Protein AF-0000000071012745 (afdb_homodimer)

Radius of gyration: 21.29 Å; Cα contacts (8 Å, |Δi|>4): 609; chains: 2; bounding box: 47×64×49 Å

Structure (mmCIF, N/CA/C/O backbone):
data_AF-0000000071012745-model_v1
#
loop_
_entity.id
_entity.type
_entity.pdbx_description
1 polymer 'DUF2243 domain-containing protein'
#
loop_
_atom_site.group_PDB
_atom_site.id
_atom_site.type_symbol
_atom_site.label_atom_id
_atom_site.label_alt_id
_atom_site.label_comp_id
_atom_site.label_asym_id
_atom_site.label_entity_id
_atom_site.label_seq_id
_atom_site.pdbx_PDB_ins_code
_atom_site.Cartn_x
_atom_site.Cartn_y
_atom_site.Cartn_z
_atom_site.occupancy
_atom_site.B_iso_or_equiv
_atom_site.auth_seq_id
_atom_site.auth_comp_id
_atom_site.auth_asym_id
_atom_site.auth_atom_id
_atom_site.pdbx_PDB_model_num
ATOM 1 N N . MET A 1 1 ? 14.789 40.125 13.633 1 42.47 1 MET A N 1
ATOM 2 C CA . MET A 1 1 ? 15.383 38.812 13.609 1 42.47 1 MET A CA 1
ATOM 3 C C . MET A 1 1 ? 14.609 37.875 12.68 1 42.47 1 MET A C 1
ATOM 5 O O . MET A 1 1 ? 13.43 37.594 12.914 1 42.47 1 MET A O 1
ATOM 9 N N . THR A 1 2 ? 14.977 37.875 11.391 1 47.66 2 THR A N 1
ATOM 10 C CA . THR A 1 2 ? 14.289 37.125 10.352 1 47.66 2 THR A CA 1
ATOM 11 C C . THR A 1 2 ? 14.117 35.656 10.773 1 47.66 2 THR A C 1
ATOM 13 O O . THR A 1 2 ? 15.07 35.031 11.227 1 47.66 2 THR A O 1
ATOM 16 N N . ALA A 1 3 ? 13.047 35.25 11.25 1 55.75 3 ALA A N 1
ATOM 17 C CA . ALA A 1 3 ? 12.758 33.875 11.656 1 55.75 3 ALA A CA 1
ATOM 18 C C . ALA A 1 3 ? 13.453 32.875 10.742 1 55.75 3 ALA A C 1
ATOM 20 O O . ALA A 1 3 ? 13.445 33.031 9.516 1 55.75 3 ALA A O 1
ATOM 21 N N . PRO A 1 4 ? 14.461 32.125 11.273 1 56.88 4 PRO A N 1
ATOM 22 C CA . PRO A 1 4 ? 15.195 31.156 10.438 1 56.88 4 PRO A CA 1
ATOM 23 C C . PRO A 1 4 ? 14.281 30.375 9.5 1 56.88 4 PRO A C 1
ATOM 25 O O . PRO A 1 4 ? 13.125 30.109 9.836 1 56.88 4 PRO A O 1
ATOM 28 N N . ALA A 1 5 ? 14.523 30.562 8.156 1 69.88 5 ALA A N 1
ATOM 29 C CA . ALA A 1 5 ? 13.727 29.938 7.102 1 69.88 5 ALA A CA 1
ATOM 30 C C . ALA A 1 5 ? 13.445 28.469 7.422 1 69.88 5 ALA A C 1
ATOM 32 O O . ALA A 1 5 ? 14.297 27.781 7.977 1 69.88 5 ALA A O 1
ATOM 33 N N . GLY A 1 6 ? 12.297 28 7.617 1 85.75 6 GLY A N 1
ATOM 34 C CA . GLY A 1 6 ? 11.898 26.625 7.875 1 85.75 6 GLY A CA 1
ATOM 35 C C . GLY A 1 6 ? 12.602 25.625 6.984 1 85.75 6 GLY A C 1
ATOM 36 O O . GLY A 1 6 ? 13.281 26 6.027 1 85.75 6 GLY A O 1
ATOM 37 N N . THR A 1 7 ? 12.883 24.469 7.488 1 93.88 7 THR A N 1
ATOM 38 C CA . THR A 1 7 ? 13.539 23.406 6.734 1 93.88 7 THR A CA 1
ATOM 39 C C . THR A 1 7 ? 12.508 22.422 6.188 1 93.88 7 THR A C 1
ATOM 41 O O . THR A 1 7 ? 11.492 22.156 6.832 1 93.88 7 THR A O 1
ATOM 44 N N . THR A 1 8 ? 12.742 21.906 4.996 1 96.31 8 THR A N 1
ATOM 45 C CA . THR A 1 8 ? 11.859 20.906 4.41 1 96.31 8 THR A CA 1
ATOM 46 C C . THR A 1 8 ? 12.328 19.5 4.758 1 96.31 8 THR A C 1
ATOM 48 O O . THR A 1 8 ? 11.688 18.516 4.383 1 96.31 8 THR A O 1
ATOM 51 N N . ARG A 1 9 ? 13.312 19.344 5.469 1 97.06 9 ARG A N 1
ATOM 52 C CA . ARG A 1 9 ? 13.992 18.062 5.672 1 97.06 9 ARG A CA 1
ATOM 53 C C . ARG A 1 9 ? 13.055 17.031 6.277 1 97.06 9 ARG A C 1
ATOM 55 O O . ARG A 1 9 ? 12.977 15.891 5.801 1 97.06 9 ARG A O 1
ATOM 62 N N . PRO A 1 10 ? 12.312 17.359 7.359 1 98 10 PRO A N 1
ATOM 63 C CA . PRO A 1 10 ? 11.391 16.359 7.891 1 98 10 PRO A CA 1
ATOM 64 C C . PRO A 1 10 ? 10.344 15.914 6.871 1 98 10 PRO A C 1
ATOM 66 O O . PRO A 1 10 ? 10 14.734 6.797 1 98 10 PRO A O 1
ATOM 69 N N . LEU A 1 11 ? 9.945 16.859 6.129 1 98 11 LEU A N 1
ATOM 70 C CA . LEU A 1 11 ? 8.93 16.594 5.117 1 98 11 LEU A CA 1
ATOM 71 C C . LEU A 1 11 ? 9.5 15.75 3.986 1 98 11 LEU A C 1
ATOM 73 O O . LEU A 1 11 ? 8.844 14.82 3.512 1 98 11 LEU A O 1
ATOM 77 N N . THR A 1 12 ? 10.672 16.062 3.586 1 98.5 12 THR A N 1
ATOM 78 C CA . THR A 1 12 ? 11.281 15.336 2.482 1 98.5 12 THR A CA 1
ATOM 79 C C . THR A 1 12 ? 11.617 13.906 2.9 1 98.5 12 THR A C 1
ATOM 81 O O . THR A 1 12 ? 11.523 12.977 2.094 1 98.5 12 THR A O 1
ATOM 84 N N . THR A 1 13 ? 12.016 13.664 4.145 1 98.81 13 THR A N 1
ATOM 85 C CA . THR A 1 13 ? 12.242 12.312 4.652 1 98.81 13 THR A CA 1
ATOM 86 C C . THR A 1 13 ? 10.961 11.492 4.598 1 98.81 13 THR A C 1
ATOM 88 O O . THR A 1 13 ? 10.977 10.336 4.168 1 98.81 13 THR A O 1
ATOM 91 N N . ALA A 1 14 ? 9.844 12.102 4.984 1 98.88 14 ALA A N 1
ATOM 92 C CA . ALA A 1 14 ? 8.539 11.438 4.922 1 98.88 14 ALA A CA 1
ATOM 93 C C . ALA A 1 14 ? 8.172 11.086 3.482 1 98.88 14 ALA A C 1
ATOM 95 O O . ALA A 1 14 ? 7.754 9.961 3.201 1 98.88 14 ALA A O 1
ATOM 96 N N . GLY A 1 15 ? 8.344 12.016 2.602 1 98.94 15 GLY A N 1
ATOM 97 C CA . GLY A 1 15 ? 8.023 11.805 1.199 1 98.94 15 GLY A CA 1
ATOM 98 C C . GLY A 1 15 ? 8.844 10.695 0.564 1 98.94 15 GLY A C 1
ATOM 99 O O . GLY A 1 15 ? 8.32 9.906 -0.23 1 98.94 15 GLY A O 1
ATOM 100 N N . ILE A 1 16 ? 10.109 10.664 0.914 1 98.94 16 ILE A N 1
ATOM 101 C CA . ILE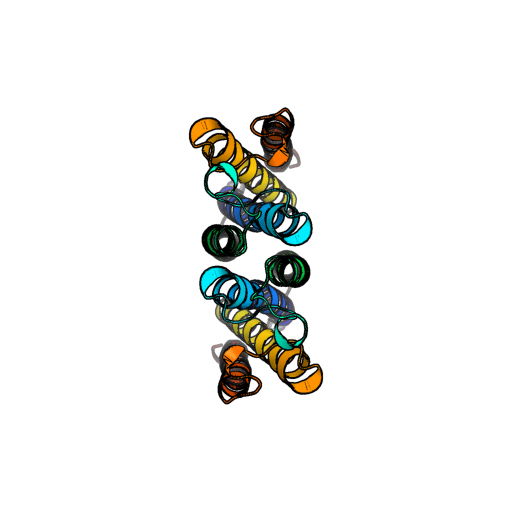 A 1 16 ? 10.977 9.625 0.37 1 98.94 16 ILE A CA 1
ATOM 102 C C . ILE A 1 16 ? 10.477 8.25 0.817 1 98.94 16 ILE A C 1
ATOM 104 O O . ILE A 1 16 ? 10.359 7.332 0.004 1 98.94 16 ILE A O 1
ATOM 108 N N . ALA A 1 17 ? 10.18 8.109 2.072 1 98.94 17 ALA A N 1
ATOM 109 C CA . ALA A 1 17 ? 9.68 6.832 2.578 1 98.94 17 ALA A CA 1
ATOM 110 C C . ALA A 1 17 ? 8.367 6.453 1.901 1 98.94 17 ALA A C 1
ATOM 112 O O . ALA A 1 17 ? 8.172 5.301 1.507 1 98.94 17 ALA A O 1
ATOM 113 N N . ILE A 1 18 ? 7.457 7.398 1.721 1 98.94 18 ILE A N 1
ATOM 114 C CA . ILE A 1 18 ? 6.188 7.16 1.044 1 98.94 18 ILE A CA 1
ATOM 115 C C . ILE A 1 18 ? 6.441 6.727 -0.398 1 98.94 18 ILE A C 1
ATOM 117 O O . ILE A 1 18 ? 5.824 5.781 -0.887 1 98.94 18 ILE A O 1
ATOM 121 N N . GLY A 1 19 ? 7.344 7.391 -1.074 1 98.94 19 GLY A N 1
ATOM 122 C CA . GLY A 1 19 ? 7.676 7.074 -2.455 1 98.94 19 GLY A CA 1
ATOM 123 C C . GLY A 1 19 ? 8.258 5.684 -2.623 1 98.94 19 GLY A C 1
ATOM 124 O O . GLY A 1 19 ? 7.949 4.988 -3.596 1 98.94 19 GLY A O 1
ATOM 125 N N . ILE A 1 20 ? 9.117 5.289 -1.648 1 98.94 20 ILE A N 1
ATOM 126 C CA . ILE A 1 20 ? 9.672 3.941 -1.67 1 98.94 20 ILE A CA 1
ATOM 127 C C . ILE A 1 20 ? 8.547 2.918 -1.566 1 98.94 20 ILE A C 1
ATOM 129 O O . ILE A 1 20 ? 8.484 1.971 -2.354 1 98.94 20 ILE A O 1
ATOM 133 N N . GLY A 1 21 ? 7.668 3.131 -0.577 1 98.94 21 GLY A N 1
ATOM 134 C CA . GLY A 1 21 ? 6.574 2.193 -0.363 1 98.94 21 GLY A CA 1
ATOM 135 C C . GLY A 1 21 ? 5.574 2.174 -1.503 1 98.94 21 GLY A C 1
ATOM 136 O O . GLY A 1 21 ? 5.359 1.133 -2.127 1 98.94 21 GLY A O 1
ATOM 137 N N . MET A 1 22 ? 5.016 3.318 -1.858 1 98.94 22 MET A N 1
ATOM 138 C CA . MET A 1 22 ? 3.973 3.424 -2.875 1 98.94 22 MET A CA 1
ATOM 139 C C . MET A 1 22 ? 4.516 3.062 -4.254 1 98.94 22 MET A C 1
ATOM 141 O O . MET A 1 22 ? 3.818 2.447 -5.059 1 98.94 22 MET A O 1
ATOM 145 N N . GLY A 1 23 ? 5.734 3.492 -4.559 1 98.94 23 GLY A N 1
ATOM 146 C CA . GLY A 1 23 ? 6.371 3.094 -5.801 1 98.94 23 GLY A CA 1
ATOM 147 C C . GLY A 1 23 ? 6.648 1.604 -5.883 1 98.94 23 GLY A C 1
ATOM 148 O O . GLY A 1 23 ? 6.457 0.987 -6.934 1 98.94 23 GLY A O 1
ATOM 149 N N . GLY A 1 24 ? 7.168 1.062 -4.785 1 98.88 24 GLY A N 1
ATOM 150 C CA . GLY A 1 24 ? 7.363 -0.379 -4.734 1 98.88 24 GLY A CA 1
ATOM 151 C C . GLY A 1 24 ? 6.086 -1.164 -4.969 1 98.88 24 GLY A C 1
ATOM 152 O O . GLY A 1 24 ? 6.102 -2.201 -5.633 1 98.88 24 GLY A O 1
ATOM 153 N N . PHE A 1 25 ? 4.984 -0.682 -4.41 1 98.94 25 PHE A N 1
ATOM 154 C CA . PHE A 1 25 ? 3.701 -1.34 -4.633 1 98.94 25 PHE A CA 1
ATOM 155 C C . PHE A 1 25 ? 3.34 -1.335 -6.113 1 98.94 25 PHE A C 1
ATOM 157 O O . PHE A 1 25 ? 2.74 -2.289 -6.613 1 98.94 25 PHE A O 1
ATOM 164 N N . ILE A 1 26 ? 3.65 -0.292 -6.824 1 98.94 26 ILE A N 1
ATOM 165 C CA . ILE A 1 26 ? 3.354 -0.247 -8.25 1 98.94 26 ILE A CA 1
ATOM 166 C C . ILE A 1 26 ? 4.086 -1.379 -8.969 1 98.94 26 ILE A C 1
ATOM 168 O O . ILE A 1 26 ? 3.502 -2.076 -9.805 1 98.94 26 ILE A O 1
ATOM 172 N N . ASP A 1 27 ? 5.336 -1.542 -8.625 1 98.81 27 ASP A N 1
ATOM 173 C CA . ASP A 1 27 ? 6.125 -2.629 -9.195 1 98.81 27 ASP A CA 1
ATOM 174 C C . ASP A 1 27 ? 5.461 -3.98 -8.945 1 98.81 27 ASP A C 1
ATOM 176 O O . ASP A 1 27 ? 5.211 -4.738 -9.883 1 98.81 27 ASP A O 1
ATOM 180 N N . GLY A 1 28 ? 5.156 -4.254 -7.668 1 98.81 28 GLY A N 1
ATOM 181 C CA . GLY A 1 28 ? 4.559 -5.523 -7.285 1 98.81 28 GLY A CA 1
ATOM 182 C C . GLY A 1 28 ? 3.191 -5.75 -7.898 1 98.81 28 GLY A C 1
ATOM 183 O O . GLY A 1 28 ? 2.869 -6.867 -8.32 1 98.81 28 GLY A O 1
ATOM 184 N N . ILE A 1 29 ? 2.373 -4.727 -7.973 1 98.94 29 ILE A N 1
ATOM 185 C CA . ILE A 1 29 ? 0.999 -4.848 -8.438 1 98.94 29 ILE A CA 1
ATOM 186 C C . ILE A 1 29 ? 0.984 -4.992 -9.961 1 98.94 29 ILE A C 1
ATOM 188 O O . ILE A 1 29 ? 0.387 -5.93 -10.5 1 98.94 29 ILE A O 1
ATOM 192 N N . VAL A 1 30 ? 1.682 -4.156 -10.641 1 98.88 30 VAL A N 1
ATOM 193 C CA . VAL A 1 30 ? 1.606 -4.117 -12.094 1 98.88 30 VAL A CA 1
ATOM 194 C C . VAL A 1 30 ? 2.426 -5.262 -12.688 1 98.88 30 VAL A C 1
ATOM 196 O O . VAL A 1 30 ? 1.907 -6.07 -13.461 1 98.88 30 VAL A O 1
ATOM 199 N N . PHE A 1 31 ? 3.678 -5.449 -12.273 1 98.88 31 PHE A N 1
ATOM 200 C CA . PHE A 1 31 ? 4.582 -6.352 -12.984 1 98.88 31 PHE A CA 1
ATOM 201 C C . PHE A 1 31 ? 4.477 -7.766 -12.43 1 98.88 31 PHE A C 1
ATOM 203 O O . PHE A 1 31 ? 4.621 -8.742 -13.164 1 98.88 31 PHE A O 1
ATOM 210 N N . HIS A 1 32 ? 4.293 -7.914 -11.117 1 98.94 32 HIS A N 1
ATOM 211 C CA . HIS A 1 32 ? 4.27 -9.234 -10.5 1 98.94 32 HIS A CA 1
ATOM 212 C C . HIS A 1 32 ? 2.879 -9.859 -10.586 1 98.94 32 HIS A C 1
ATOM 214 O O . HIS A 1 32 ? 2.746 -11.055 -10.875 1 98.94 32 HIS A O 1
ATOM 220 N N . GLN A 1 33 ? 1.842 -8.984 -10.391 1 98.94 33 GLN A N 1
ATOM 221 C CA . GLN A 1 33 ? 0.516 -9.57 -10.227 1 98.94 33 GLN A CA 1
ATOM 222 C C . GLN A 1 33 ? -0.295 -9.477 -11.516 1 98.94 33 GLN A C 1
ATOM 224 O O . GLN A 1 33 ? -0.802 -10.477 -12.016 1 98.94 33 GLN A O 1
ATOM 229 N N . ILE A 1 34 ? -0.408 -8.336 -12.078 1 98.94 34 ILE A N 1
ATOM 230 C CA . ILE A 1 34 ? -1.32 -8.133 -13.195 1 98.94 34 ILE A CA 1
ATOM 231 C C . ILE A 1 34 ? -0.678 -8.641 -14.484 1 98.94 34 ILE A C 1
ATOM 233 O O . ILE A 1 34 ? -1.251 -9.477 -15.188 1 98.94 34 ILE A O 1
ATOM 237 N N . LEU A 1 35 ? 0.536 -8.148 -14.828 1 98.81 35 LEU A N 1
ATOM 238 C CA . LEU A 1 35 ? 1.2 -8.547 -16.062 1 98.81 35 LEU A CA 1
ATOM 239 C C . LEU A 1 35 ? 1.901 -9.891 -15.891 1 98.81 35 LEU A C 1
ATOM 241 O O . LEU A 1 35 ? 2.088 -10.633 -16.859 1 98.81 35 LEU A O 1
ATOM 245 N N . GLN A 1 36 ? 2.299 -10.188 -14.695 1 98.69 36 GLN A N 1
ATOM 246 C CA . GLN A 1 36 ? 2.986 -11.43 -14.336 1 98.69 36 GLN A CA 1
ATOM 247 C C . GLN A 1 36 ? 4.199 -11.664 -15.227 1 98.69 36 GLN A C 1
ATOM 249 O O . GLN A 1 36 ? 4.453 -12.789 -15.656 1 98.69 36 GLN A O 1
ATOM 254 N N . ILE A 1 37 ? 4.965 -10.633 -15.477 1 98.5 37 ILE A N 1
ATOM 255 C CA . ILE A 1 37 ? 6.113 -10.773 -16.359 1 98.5 37 ILE A CA 1
ATOM 256 C C . ILE A 1 37 ? 7.348 -11.156 -15.555 1 98.5 37 ILE A C 1
ATOM 258 O O . ILE A 1 37 ? 8.367 -11.562 -16.125 1 98.5 37 ILE A O 1
ATOM 262 N N . HIS A 1 38 ? 7.328 -10.961 -14.305 1 98.62 38 HIS A N 1
ATOM 263 C CA . HIS A 1 38 ? 8.305 -11.547 -13.398 1 98.62 38 HIS A CA 1
ATOM 264 C C . HIS A 1 38 ? 7.773 -11.578 -11.969 1 98.62 38 HIS A C 1
ATOM 266 O O . HIS A 1 38 ? 6.734 -10.984 -11.672 1 98.62 38 HIS A O 1
ATOM 272 N N . ASN A 1 39 ? 8.398 -12.273 -11.109 1 98.88 39 ASN A N 1
ATOM 273 C CA . ASN A 1 39 ? 8.18 -12.359 -9.664 1 98.88 39 ASN A CA 1
ATOM 274 C C . ASN A 1 39 ? 9.5 -12.352 -8.898 1 98.88 39 ASN A C 1
ATOM 276 O O . ASN A 1 39 ? 10.57 -12.352 -9.5 1 98.88 39 ASN A O 1
ATOM 280 N N . MET A 1 40 ? 9.43 -12.352 -7.676 1 98.81 40 MET A N 1
ATOM 281 C CA . MET A 1 40 ? 10.594 -12.039 -6.852 1 98.81 40 MET A CA 1
ATOM 282 C C . MET A 1 40 ? 11.727 -13.031 -7.105 1 98.81 40 MET A C 1
ATOM 284 O O . MET A 1 40 ? 12.898 -12.664 -7.098 1 98.81 40 MET A O 1
ATOM 288 N N . LEU A 1 41 ? 11.406 -14.289 -7.316 1 98.75 41 LEU A N 1
ATOM 289 C CA . LEU A 1 41 ? 12.445 -15.297 -7.473 1 98.75 41 LEU A CA 1
ATOM 290 C C . LEU A 1 41 ? 12.359 -15.961 -8.844 1 98.75 41 LEU A C 1
ATOM 292 O O . LEU A 1 41 ? 12.852 -17.078 -9.031 1 98.75 41 LEU A O 1
ATOM 296 N N . SER A 1 42 ? 11.766 -15.367 -9.742 1 98.62 42 SER A N 1
ATOM 297 C CA . SER A 1 42 ? 11.367 -16.031 -10.977 1 98.62 42 SER A CA 1
ATOM 298 C C . SER A 1 42 ? 12.586 -16.469 -11.781 1 98.62 42 SER A C 1
ATOM 300 O O . SER A 1 42 ? 12.5 -17.406 -12.578 1 98.62 42 SER A O 1
ATOM 302 N N . ALA A 1 43 ? 13.734 -15.844 -11.664 1 98.5 43 ALA A N 1
ATOM 303 C CA . ALA A 1 43 ? 14.93 -16.281 -12.375 1 98.5 43 ALA A CA 1
ATOM 304 C C . ALA A 1 43 ? 15.531 -17.531 -11.727 1 98.5 43 ALA A C 1
ATOM 306 O O . ALA A 1 43 ? 16.297 -18.266 -12.367 1 98.5 43 ALA A O 1
ATOM 307 N N . ARG A 1 44 ? 15.219 -17.828 -10.523 1 98.19 44 ARG A N 1
ATOM 308 C CA . ARG A 1 44 ? 15.75 -18.953 -9.758 1 98.19 44 ARG A CA 1
ATOM 309 C C . ARG A 1 44 ? 14.727 -20.078 -9.641 1 98.19 44 ARG A C 1
ATOM 311 O O . ARG A 1 44 ? 15.086 -21.25 -9.641 1 98.19 44 ARG A O 1
ATOM 318 N N . ILE A 1 45 ? 13.469 -19.688 -9.484 1 98.5 45 ILE A N 1
ATOM 319 C CA . ILE A 1 45 ? 12.336 -20.609 -9.375 1 98.5 45 ILE A CA 1
ATOM 320 C C . ILE A 1 45 ? 11.281 -20.25 -10.422 1 98.5 45 ILE A C 1
ATOM 322 O O . ILE A 1 45 ? 10.461 -19.359 -10.211 1 98.5 45 ILE A O 1
ATOM 326 N N . PRO A 1 46 ? 11.289 -20.953 -11.469 1 97.31 46 PRO A N 1
ATOM 327 C CA . PRO A 1 46 ? 10.383 -20.625 -12.57 1 97.31 46 PRO A CA 1
ATOM 328 C C . PRO A 1 46 ? 8.914 -20.656 -12.156 1 97.31 46 PRO A C 1
ATOM 330 O O . PRO A 1 46 ? 8.523 -21.5 -11.328 1 97.31 46 PRO A O 1
ATOM 333 N N . THR A 1 47 ? 8.094 -19.828 -12.773 1 97.94 47 THR A N 1
ATOM 334 C CA . THR A 1 47 ? 6.695 -19.703 -12.383 1 97.94 47 THR A CA 1
ATOM 335 C C . THR A 1 47 ? 5.793 -20.438 -13.375 1 97.94 47 THR A C 1
ATOM 337 O O . THR A 1 47 ? 4.594 -20.156 -13.445 1 97.94 47 THR A O 1
ATOM 340 N N . ASP A 1 48 ? 6.328 -21.328 -14.117 1 97.44 48 ASP A N 1
ATOM 341 C CA . ASP A 1 48 ? 5.531 -22.094 -15.078 1 97.44 48 ASP A CA 1
ATOM 342 C C . ASP A 1 48 ? 5.012 -23.391 -14.453 1 97.44 48 ASP A C 1
ATOM 344 O O . ASP A 1 48 ? 4.422 -24.219 -15.141 1 97.44 48 ASP A O 1
ATOM 348 N N . THR A 1 49 ? 5.23 -23.609 -13.234 1 98.25 49 THR A N 1
ATOM 349 C CA . THR A 1 49 ? 4.609 -24.672 -12.438 1 98.25 49 THR A CA 1
ATOM 350 C C . THR A 1 49 ? 3.807 -24.062 -11.289 1 98.25 49 THR A C 1
ATOM 352 O O . THR A 1 49 ? 4.062 -22.938 -10.867 1 98.25 49 THR A O 1
ATOM 355 N N . LEU A 1 50 ? 2.844 -24.844 -10.82 1 98.56 50 LEU A N 1
ATOM 356 C CA . LEU A 1 50 ? 2.025 -24.391 -9.711 1 98.56 50 LEU A CA 1
ATOM 357 C C . LEU A 1 50 ? 2.887 -24.125 -8.477 1 98.56 50 LEU A C 1
ATOM 359 O O . LEU A 1 50 ? 2.758 -23.078 -7.84 1 98.56 50 LEU A O 1
ATOM 363 N N . VAL A 1 51 ? 3.756 -25.078 -8.172 1 98.56 51 VAL A N 1
ATOM 364 C CA . VAL A 1 51 ? 4.605 -24.953 -6.992 1 98.56 51 VAL A CA 1
ATOM 365 C C . VAL A 1 51 ? 5.496 -23.719 -7.121 1 98.56 51 VAL A C 1
ATOM 367 O O . VAL A 1 51 ? 5.625 -22.938 -6.172 1 98.56 51 VAL A O 1
ATOM 370 N N . GLY A 1 52 ? 6.137 -23.531 -8.273 1 98.75 52 GLY A N 1
ATOM 371 C CA . GLY A 1 52 ? 6.969 -22.359 -8.508 1 98.75 52 GLY A CA 1
ATOM 372 C C . GLY A 1 52 ? 6.207 -21.062 -8.391 1 98.75 52 GLY A C 1
ATOM 373 O O . GLY A 1 52 ? 6.707 -20.094 -7.812 1 98.75 52 GLY A O 1
ATOM 374 N N . ALA A 1 53 ? 5.02 -21.016 -8.969 1 98.75 53 ALA A N 1
ATOM 375 C CA . ALA A 1 53 ? 4.168 -19.844 -8.883 1 98.75 53 ALA A CA 1
ATOM 376 C C . ALA A 1 53 ? 3.812 -19.516 -7.43 1 98.75 53 ALA A C 1
ATOM 378 O O . ALA A 1 53 ? 3.822 -18.359 -7.02 1 98.75 53 ALA A O 1
ATOM 379 N N . LYS A 1 54 ? 3.543 -20.547 -6.641 1 98.75 54 LYS A N 1
ATOM 380 C CA . LYS A 1 54 ? 3.127 -20.344 -5.258 1 98.75 54 LYS A CA 1
ATOM 381 C C . LYS A 1 54 ? 4.297 -19.906 -4.387 1 98.75 54 LYS A C 1
ATOM 383 O O . LYS A 1 54 ? 4.129 -19.078 -3.488 1 98.75 54 LYS A O 1
ATOM 388 N N . ILE A 1 55 ? 5.441 -20.438 -4.645 1 98.88 55 ILE A N 1
ATOM 389 C CA . ILE A 1 55 ? 6.633 -20 -3.926 1 98.88 55 ILE A CA 1
ATOM 390 C C . ILE A 1 55 ? 6.906 -18.516 -4.227 1 98.88 55 ILE A C 1
ATOM 392 O O . ILE A 1 55 ? 7.168 -17.734 -3.314 1 98.88 55 ILE A O 1
ATOM 396 N N . ASN A 1 56 ? 6.875 -18.156 -5.457 1 98.94 56 ASN A N 1
ATOM 397 C CA . ASN A 1 56 ? 7.098 -16.766 -5.84 1 98.94 56 ASN A CA 1
ATOM 398 C C . ASN A 1 56 ? 6.043 -15.852 -5.238 1 98.94 56 ASN A C 1
ATOM 400 O O . ASN A 1 56 ? 6.332 -14.695 -4.91 1 98.94 56 ASN A O 1
ATOM 404 N N . MET A 1 57 ? 4.809 -16.344 -5.078 1 98.88 57 MET A N 1
ATOM 405 C CA . MET A 1 57 ? 3.756 -15.547 -4.461 1 98.88 57 MET A CA 1
ATOM 406 C C . MET A 1 57 ? 4.09 -15.234 -3.008 1 98.88 57 MET A C 1
ATOM 408 O O . MET A 1 57 ? 3.857 -14.117 -2.535 1 98.88 57 MET A O 1
ATOM 412 N N . VAL A 1 58 ? 4.645 -16.188 -2.301 1 98.94 58 VAL A N 1
ATOM 413 C CA . VAL A 1 58 ? 5.07 -15.938 -0.925 1 98.94 58 VAL A CA 1
ATOM 414 C C . VAL A 1 58 ? 6.133 -14.844 -0.9 1 98.94 58 VAL A C 1
ATOM 416 O O . VAL A 1 58 ? 6.055 -13.914 -0.1 1 98.94 58 VAL A O 1
ATOM 419 N N . TRP A 1 59 ? 7.102 -14.914 -1.761 1 98.88 59 TRP A N 1
ATOM 420 C CA . TRP A 1 59 ? 8.203 -13.953 -1.776 1 98.88 59 TRP A CA 1
ATOM 421 C C . TRP A 1 59 ? 7.727 -12.586 -2.258 1 98.88 59 TRP A C 1
ATOM 423 O O . TRP A 1 59 ? 8.227 -11.555 -1.802 1 98.88 59 TRP A O 1
ATOM 433 N N . ASP A 1 60 ? 6.777 -12.562 -3.215 1 98.94 60 ASP A N 1
ATOM 434 C CA . ASP A 1 60 ? 6.121 -11.305 -3.562 1 98.94 60 ASP A CA 1
ATOM 435 C C . ASP A 1 60 ? 5.422 -10.695 -2.35 1 98.94 60 ASP A C 1
ATOM 437 O O . ASP A 1 60 ? 5.445 -9.477 -2.16 1 98.94 60 ASP A O 1
ATOM 441 N N . GLY A 1 61 ? 4.762 -11.539 -1.554 1 98.94 61 GLY A N 1
ATOM 442 C CA . GLY A 1 61 ? 4.141 -11.07 -0.324 1 98.94 61 GLY A CA 1
ATOM 443 C C . GLY A 1 61 ? 5.137 -10.477 0.655 1 98.94 61 GLY A C 1
ATOM 444 O O . GLY A 1 61 ? 4.867 -9.438 1.267 1 98.94 61 GLY A O 1
ATOM 445 N N . LEU A 1 62 ? 6.246 -11.094 0.833 1 98.94 62 LEU A N 1
ATOM 446 C CA . LEU A 1 62 ? 7.293 -10.578 1.708 1 98.94 62 LEU A CA 1
ATOM 447 C C . LEU A 1 62 ? 7.816 -9.242 1.194 1 98.94 62 LEU A C 1
ATOM 449 O O . LEU A 1 62 ? 8.078 -8.328 1.98 1 98.94 62 LEU A O 1
ATOM 453 N N . PHE A 1 63 ? 8.023 -9.195 -0.147 1 98.94 63 PHE A N 1
ATOM 454 C CA . PHE A 1 63 ? 8.352 -7.93 -0.785 1 98.94 63 PHE A CA 1
ATOM 455 C C . PHE A 1 63 ? 7.301 -6.875 -0.462 1 98.94 63 PHE A C 1
ATOM 457 O O . PHE A 1 63 ? 7.637 -5.742 -0.108 1 98.94 63 PHE A O 1
ATOM 464 N N . HIS A 1 64 ? 5.992 -7.203 -0.524 1 98.94 64 HIS A N 1
ATOM 465 C CA . HIS A 1 64 ? 4.906 -6.27 -0.245 1 98.94 64 HIS A CA 1
ATOM 466 C C . HIS A 1 64 ? 4.875 -5.887 1.231 1 98.94 64 HIS A C 1
ATOM 468 O O . HIS A 1 64 ? 4.48 -4.77 1.579 1 98.94 64 HIS A O 1
ATOM 474 N N . VAL A 1 65 ? 5.344 -6.746 2.17 1 98.94 65 VAL A N 1
ATOM 475 C CA . VAL A 1 65 ? 5.469 -6.383 3.576 1 98.94 65 VAL A CA 1
ATOM 476 C C . VAL A 1 65 ? 6.457 -5.227 3.727 1 98.94 65 VAL A C 1
ATOM 478 O O . VAL A 1 65 ? 6.211 -4.285 4.48 1 98.94 65 VAL A O 1
ATOM 481 N N . VAL A 1 66 ? 7.574 -5.309 3.004 1 98.88 66 VAL A N 1
ATOM 482 C CA . VAL A 1 66 ? 8.617 -4.297 3.109 1 98.88 66 VAL A CA 1
ATOM 483 C C . VAL A 1 66 ? 8.094 -2.955 2.604 1 98.88 66 VAL A C 1
ATOM 485 O O . VAL A 1 66 ? 8.234 -1.933 3.277 1 98.88 66 VAL A O 1
ATOM 488 N N . VAL A 1 67 ? 7.43 -2.967 1.464 1 98.94 67 VAL A N 1
ATOM 489 C CA . VAL A 1 67 ? 7 -1.693 0.896 1 98.94 67 VAL A CA 1
ATOM 490 C C . VAL A 1 67 ? 5.773 -1.179 1.65 1 98.94 67 VAL A C 1
ATOM 492 O O . VAL A 1 67 ? 5.578 0.033 1.773 1 98.94 67 VAL A O 1
ATOM 495 N N . TRP A 1 68 ? 4.918 -2.055 2.221 1 98.94 68 TRP A N 1
ATOM 496 C CA . TRP A 1 68 ? 3.846 -1.659 3.127 1 98.94 68 TRP A CA 1
ATOM 497 C C . TRP A 1 68 ? 4.402 -0.94 4.348 1 98.94 68 TRP A C 1
ATOM 499 O O . TRP A 1 68 ? 3.893 0.11 4.746 1 98.94 68 TRP A O 1
ATOM 509 N N . SER A 1 69 ? 5.461 -1.526 4.918 1 98.94 69 SER A N 1
ATOM 510 C CA . SER A 1 69 ? 6.098 -0.939 6.094 1 98.94 69 SER A CA 1
ATOM 511 C C . SER A 1 69 ? 6.691 0.428 5.773 1 98.94 69 SER A C 1
ATOM 513 O O . SER A 1 69 ? 6.582 1.361 6.57 1 98.94 69 SER A O 1
ATOM 515 N N . ALA A 1 70 ? 7.312 0.544 4.641 1 98.94 70 ALA A N 1
ATOM 516 C CA . ALA A 1 70 ? 7.859 1.832 4.219 1 98.94 70 ALA A CA 1
ATOM 517 C C . ALA A 1 70 ? 6.758 2.881 4.094 1 98.94 70 ALA A C 1
ATOM 519 O O . ALA A 1 70 ? 6.938 4.031 4.504 1 98.94 70 ALA A O 1
ATOM 520 N N . THR A 1 71 ? 5.633 2.52 3.521 1 98.94 71 THR A N 1
ATOM 521 C CA . THR A 1 71 ? 4.496 3.422 3.391 1 98.94 71 THR A CA 1
ATOM 522 C C . THR A 1 71 ? 3.98 3.848 4.762 1 98.94 71 THR A C 1
ATOM 524 O O . THR A 1 71 ? 3.762 5.035 5.008 1 98.94 71 THR A O 1
ATOM 527 N N . ALA A 1 72 ? 3.844 2.867 5.68 1 98.94 72 ALA A N 1
ATOM 528 C CA . ALA A 1 72 ? 3.369 3.152 7.031 1 98.94 72 ALA A CA 1
ATOM 529 C C . ALA A 1 72 ? 4.316 4.105 7.758 1 98.94 72 ALA A C 1
ATOM 531 O O . ALA A 1 72 ? 3.879 5.086 8.359 1 98.94 72 ALA A O 1
ATOM 532 N N . VAL A 1 73 ? 5.574 3.799 7.684 1 98.94 73 VAL A N 1
ATOM 533 C CA . VAL A 1 73 ? 6.586 4.648 8.305 1 98.94 73 VAL A CA 1
ATOM 534 C C . VAL A 1 73 ? 6.539 6.043 7.68 1 98.94 73 VAL A C 1
ATOM 536 O O . VAL A 1 73 ? 6.625 7.047 8.391 1 98.94 73 VAL A O 1
ATOM 539 N N . GLY A 1 74 ? 6.387 6.09 6.359 1 98.94 74 GLY A N 1
ATOM 540 C CA . GLY A 1 74 ? 6.293 7.371 5.676 1 98.94 74 GLY A CA 1
ATOM 541 C C . GLY A 1 74 ? 5.121 8.211 6.141 1 98.94 74 GLY A C 1
ATOM 542 O O . GLY A 1 74 ? 5.258 9.422 6.328 1 98.94 74 GLY A O 1
ATOM 543 N N . ILE A 1 75 ? 4.008 7.629 6.324 1 98.88 75 ILE A N 1
ATOM 544 C CA . ILE A 1 75 ? 2.812 8.336 6.777 1 98.88 75 ILE A CA 1
ATOM 545 C C . ILE A 1 75 ? 3.029 8.852 8.195 1 98.88 75 ILE A C 1
ATOM 547 O O . ILE A 1 75 ? 2.68 10 8.508 1 98.88 75 ILE A O 1
ATOM 551 N N . VAL A 1 76 ? 3.637 8.031 9.078 1 98.81 76 VAL A N 1
ATOM 552 C CA . VAL A 1 76 ? 3.939 8.453 10.438 1 98.81 76 VAL A CA 1
ATOM 553 C C . VAL A 1 76 ? 4.93 9.617 10.422 1 98.81 76 VAL A C 1
ATOM 555 O O . VAL A 1 76 ? 4.754 10.602 11.141 1 98.81 76 VAL A O 1
ATOM 558 N N . LEU A 1 77 ? 5.93 9.516 9.586 1 98.88 77 LEU A N 1
ATOM 559 C CA . LEU A 1 77 ? 6.918 10.586 9.477 1 98.88 77 LEU A CA 1
ATOM 560 C C . LEU A 1 77 ? 6.281 11.859 8.945 1 98.88 77 LEU A C 1
ATOM 562 O O . LEU A 1 77 ? 6.672 12.961 9.336 1 98.88 77 LEU A O 1
ATOM 566 N N . LEU A 1 78 ? 5.348 11.727 8.023 1 98.69 78 LEU A N 1
ATOM 567 C CA . LEU A 1 78 ? 4.637 12.898 7.523 1 98.69 78 LEU A CA 1
ATOM 568 C C . LEU A 1 78 ? 3.883 13.602 8.648 1 98.69 78 LEU A C 1
ATOM 570 O O . LEU A 1 78 ? 3.963 14.82 8.781 1 98.69 78 LEU A O 1
ATOM 574 N N . TRP A 1 79 ? 3.246 12.82 9.469 1 98.38 79 TRP A N 1
ATOM 575 C CA . TRP A 1 79 ? 2.516 13.375 10.602 1 98.38 79 TRP A CA 1
ATOM 576 C C . TRP A 1 79 ? 3.463 14.094 11.562 1 98.38 79 TRP A C 1
ATOM 578 O O . TRP A 1 79 ? 3.172 15.203 12.023 1 98.38 79 TRP A O 1
ATOM 588 N N . ARG A 1 80 ? 4.562 13.461 11.805 1 98.12 80 ARG A N 1
ATOM 589 C CA . ARG A 1 80 ? 5.543 14.062 12.703 1 98.12 80 ARG A CA 1
ATOM 590 C C . ARG A 1 80 ? 6.117 15.344 12.102 1 98.12 80 ARG A C 1
ATOM 592 O O . ARG A 1 80 ? 6.375 16.312 12.828 1 98.12 80 ARG A O 1
ATOM 599 N N . ALA A 1 81 ? 6.324 15.312 10.828 1 97.69 81 ALA A N 1
ATOM 600 C CA . ALA A 1 81 ? 6.859 16.484 10.148 1 97.69 81 ALA A CA 1
ATOM 601 C C . ALA A 1 81 ? 5.906 17.672 10.266 1 97.69 81 ALA A C 1
ATOM 603 O O . ALA A 1 81 ? 6.34 18.812 10.469 1 97.69 81 ALA A O 1
ATOM 604 N N . VAL A 1 82 ? 4.648 17.438 10.109 1 95.81 82 VAL A N 1
ATOM 605 C CA . VAL A 1 82 ? 3.605 18.453 10.18 1 95.81 82 VAL A CA 1
ATOM 606 C C . VAL A 1 82 ? 3.59 19.078 11.57 1 95.81 82 VAL A C 1
ATOM 608 O O . VAL A 1 82 ? 3.326 20.281 11.719 1 95.81 82 VAL A O 1
ATOM 611 N N . LYS A 1 83 ? 3.943 18.25 12.57 1 94.81 83 LYS A N 1
ATOM 612 C CA . LYS A 1 83 ? 3.867 18.703 13.953 1 94.81 83 LYS A CA 1
ATOM 613 C C . LYS A 1 83 ? 5.195 19.312 14.406 1 94.81 83 LYS A C 1
ATOM 615 O O . LYS A 1 83 ? 5.281 19.906 15.484 1 94.81 83 LYS A O 1
ATOM 620 N N . CYS A 1 84 ? 6.156 19.109 13.617 1 94.44 84 CYS A N 1
ATOM 621 C CA . CYS A 1 84 ? 7.492 19.578 13.969 1 94.44 84 CYS A CA 1
ATOM 622 C C . CYS A 1 84 ? 7.617 21.078 13.742 1 94.44 84 CYS A C 1
ATOM 624 O O . CYS A 1 84 ? 7.469 21.547 12.609 1 94.44 84 CYS A O 1
ATOM 626 N N . PRO A 1 85 ? 7.926 21.891 14.797 1 93.44 85 PRO A N 1
ATOM 627 C CA . PRO A 1 85 ? 8.109 23.328 14.609 1 93.44 85 PRO A CA 1
ATOM 628 C C . PRO A 1 85 ? 9.242 23.641 13.633 1 93.44 85 PRO A C 1
ATOM 630 O O . PRO A 1 85 ? 10.273 22.969 13.633 1 93.44 85 PRO A O 1
ATOM 633 N N . GLY A 1 86 ? 9.047 24.547 12.758 1 93.44 86 GLY A N 1
ATOM 634 C CA . GLY A 1 86 ? 10.094 25 11.844 1 93.44 86 GLY A CA 1
ATOM 635 C C . GLY A 1 86 ? 10.055 24.281 10.5 1 93.44 86 GLY A C 1
ATOM 636 O O . GLY A 1 86 ? 10.82 24.609 9.594 1 93.44 86 GLY A O 1
ATOM 637 N N . THR A 1 87 ? 9.211 23.266 10.43 1 95.06 87 THR A N 1
ATOM 638 C CA . THR A 1 87 ? 9.07 22.578 9.156 1 95.06 87 THR A CA 1
ATOM 639 C C . THR A 1 87 ? 8.336 23.453 8.141 1 95.06 87 THR A C 1
ATOM 641 O O . THR A 1 87 ? 7.277 24 8.438 1 95.06 87 THR A O 1
ATOM 644 N N . LEU A 1 88 ? 8.969 23.641 7.031 1 95.56 88 LEU A N 1
ATOM 645 C CA . LEU A 1 88 ? 8.297 24.281 5.914 1 95.56 88 LEU A CA 1
ATOM 646 C C . LEU A 1 88 ? 7.387 23.312 5.18 1 95.56 88 LEU A C 1
ATOM 648 O O . LEU A 1 88 ? 7.867 22.406 4.496 1 95.56 88 LEU A O 1
ATOM 652 N N . LEU A 1 89 ? 6.156 23.469 5.262 1 95.81 89 LEU A N 1
ATOM 653 C CA . LEU A 1 89 ? 5.172 22.578 4.66 1 95.81 89 LEU A CA 1
ATOM 654 C C . LEU A 1 89 ? 4.957 22.922 3.189 1 95.81 89 LEU A C 1
ATOM 656 O O . LEU A 1 89 ? 3.959 23.562 2.834 1 95.81 89 LEU A O 1
ATOM 660 N N . SER A 1 90 ? 5.785 22.438 2.385 1 97.19 90 SER A N 1
ATOM 661 C CA . SER A 1 90 ? 5.746 22.672 0.943 1 97.19 90 SER A CA 1
ATOM 662 C C . SER A 1 90 ? 5.223 21.438 0.204 1 97.19 90 SER A C 1
ATOM 664 O O . SER A 1 90 ? 5.844 20.375 0.244 1 97.19 90 SER A O 1
ATOM 666 N N . GLY A 1 91 ? 4.152 21.594 -0.554 1 97.5 91 GLY A N 1
ATOM 667 C CA . GLY A 1 91 ? 3.617 20.516 -1.367 1 97.5 91 GLY A CA 1
ATOM 668 C C . GLY A 1 91 ? 4.566 20.078 -2.465 1 97.5 91 GLY A C 1
ATOM 669 O O . GLY A 1 91 ? 4.637 18.891 -2.787 1 97.5 91 GLY A O 1
ATOM 670 N N . ARG A 1 92 ? 5.195 21.016 -3.008 1 97.88 92 ARG A N 1
ATOM 671 C CA . ARG A 1 92 ? 6.188 20.719 -4.039 1 97.88 92 ARG A CA 1
ATOM 672 C C . ARG A 1 92 ? 7.301 19.828 -3.488 1 97.88 92 ARG A C 1
ATOM 674 O O . ARG A 1 92 ? 7.715 18.875 -4.141 1 97.88 92 ARG A O 1
ATOM 681 N N . ALA A 1 93 ? 7.793 20.172 -2.293 1 98.06 93 ALA A N 1
ATOM 682 C CA . ALA A 1 93 ? 8.828 19.359 -1.657 1 98.06 93 ALA A CA 1
ATOM 683 C C . ALA A 1 93 ? 8.32 17.969 -1.339 1 98.06 93 ALA A C 1
ATOM 685 O O . ALA A 1 93 ? 9.039 16.984 -1.526 1 98.06 93 ALA A O 1
ATOM 686 N N . LEU A 1 94 ? 7.105 17.906 -0.849 1 98.56 94 LEU A N 1
ATOM 687 C CA . LEU A 1 94 ? 6.531 16.609 -0.515 1 98.56 94 LEU A CA 1
ATOM 688 C C . LEU A 1 94 ? 6.371 15.75 -1.763 1 98.56 94 LEU A C 1
ATOM 690 O O . LEU A 1 94 ? 6.781 14.586 -1.776 1 98.56 94 LEU A O 1
ATOM 694 N N . PHE A 1 95 ? 5.828 16.297 -2.801 1 98.69 95 PHE A N 1
ATOM 695 C CA . PHE A 1 95 ? 5.629 15.547 -4.035 1 98.69 95 PHE A CA 1
ATOM 696 C C . PHE A 1 95 ? 6.969 15.172 -4.66 1 98.69 95 PHE A C 1
ATOM 698 O O . PHE A 1 95 ? 7.156 14.031 -5.09 1 98.69 95 PHE A O 1
ATOM 705 N N . GLY A 1 96 ? 7.836 16.125 -4.73 1 98.81 96 GLY A N 1
ATOM 706 C CA . GLY A 1 96 ? 9.164 15.844 -5.25 1 98.81 96 GLY A CA 1
ATOM 707 C C . GLY A 1 96 ? 9.875 14.742 -4.492 1 98.81 96 GLY A C 1
ATOM 708 O O . GLY A 1 96 ? 10.531 13.891 -5.098 1 98.81 96 GLY A O 1
ATOM 709 N N . SER A 1 97 ? 9.82 14.742 -3.188 1 98.88 97 SER A N 1
ATOM 710 C CA . SER A 1 97 ? 10.492 13.727 -2.389 1 98.88 97 SER A CA 1
ATOM 711 C C . SER A 1 97 ? 9.828 12.359 -2.562 1 98.88 97 SER A C 1
ATOM 713 O O . SER A 1 97 ? 10.492 11.328 -2.473 1 98.88 97 SER A O 1
ATOM 715 N N . THR A 1 98 ? 8.516 12.32 -2.82 1 98.94 98 THR A N 1
ATOM 716 C CA . THR A 1 98 ? 7.844 11.062 -3.131 1 98.94 98 THR A CA 1
ATOM 717 C C . THR A 1 98 ? 8.367 10.477 -4.441 1 98.94 98 THR A C 1
ATOM 719 O O . THR A 1 98 ? 8.609 9.273 -4.539 1 98.94 98 THR A O 1
ATOM 722 N N . LEU A 1 99 ? 8.539 11.344 -5.441 1 98.94 99 LEU A N 1
ATOM 723 C CA . LEU A 1 99 ? 9.133 10.891 -6.695 1 98.94 99 LEU A CA 1
ATOM 724 C C . LEU A 1 99 ? 10.555 10.391 -6.473 1 98.94 99 LEU A C 1
ATOM 726 O O . LEU A 1 99 ? 10.953 9.367 -7.035 1 98.94 99 LEU A O 1
ATOM 730 N N . LEU A 1 100 ? 11.328 11.156 -5.68 1 98.94 100 LEU A N 1
ATOM 731 C CA . LEU A 1 100 ? 12.695 10.766 -5.355 1 98.94 100 LEU A CA 1
ATOM 732 C C . LEU A 1 100 ? 12.719 9.391 -4.688 1 98.94 100 LEU A C 1
ATOM 734 O O . LEU A 1 100 ? 13.539 8.539 -5.035 1 98.94 100 LEU A O 1
ATOM 738 N N . GLY A 1 101 ? 11.805 9.133 -3.756 1 98.94 101 GLY A N 1
ATOM 739 C CA . GLY A 1 101 ? 11.688 7.84 -3.104 1 98.94 101 GLY A CA 1
ATOM 740 C C . GLY A 1 101 ? 11.328 6.719 -4.059 1 98.94 101 GLY A C 1
ATOM 741 O O . GLY A 1 101 ? 11.875 5.621 -3.973 1 98.94 101 GLY A O 1
ATOM 742 N N . PHE A 1 102 ? 10.344 6.969 -4.961 1 98.94 102 PHE A N 1
ATOM 743 C CA . PHE A 1 102 ? 9.977 6.004 -5.992 1 98.94 102 PHE A CA 1
ATOM 744 C C . PHE A 1 102 ? 11.188 5.648 -6.855 1 98.94 102 PHE A C 1
ATOM 746 O O . PHE A 1 102 ? 11.438 4.473 -7.125 1 98.94 102 PHE A O 1
ATOM 753 N N . GLY A 1 103 ? 11.93 6.672 -7.25 1 98.94 103 GLY A N 1
ATOM 754 C CA . GLY A 1 103 ? 13.141 6.445 -8.016 1 98.94 103 GLY A CA 1
ATOM 755 C C . GLY A 1 103 ? 14.18 5.641 -7.25 1 98.94 103 GLY A C 1
ATOM 756 O O . GLY A 1 103 ? 14.852 4.781 -7.824 1 98.94 103 GLY A O 1
ATOM 757 N N . LEU A 1 104 ? 14.367 6.012 -5.996 1 98.94 104 LEU A N 1
ATOM 758 C CA . LEU A 1 104 ? 15.297 5.27 -5.148 1 98.94 104 LEU A CA 1
ATOM 759 C C . LEU A 1 104 ? 14.914 3.795 -5.086 1 98.94 104 LEU A C 1
ATOM 761 O O . LEU A 1 104 ? 15.781 2.924 -5.148 1 98.94 104 LEU A O 1
ATOM 765 N N . PHE A 1 105 ? 13.664 3.49 -4.922 1 98.94 105 PHE A N 1
ATOM 766 C CA . PHE A 1 105 ? 13.203 2.107 -4.961 1 98.94 105 PHE A CA 1
ATOM 767 C C . PHE A 1 105 ? 13.625 1.432 -6.262 1 98.94 105 PHE A C 1
ATOM 769 O O . PHE A 1 105 ? 14.18 0.331 -6.242 1 98.94 105 PHE A O 1
ATOM 776 N N . ASN A 1 106 ? 13.273 2.102 -7.414 1 98.94 106 ASN A N 1
ATOM 777 C CA . ASN A 1 106 ? 13.633 1.518 -8.703 1 98.94 106 ASN A CA 1
ATOM 778 C C . ASN A 1 106 ? 15.141 1.259 -8.789 1 98.94 106 ASN A C 1
ATOM 780 O O . ASN A 1 106 ? 15.562 0.213 -9.289 1 98.94 106 ASN A O 1
ATOM 784 N N . ALA A 1 107 ? 15.93 2.211 -8.367 1 98.81 107 ALA A N 1
ATOM 785 C CA . ALA A 1 107 ? 17.375 2.104 -8.461 1 98.81 107 ALA A CA 1
ATOM 786 C C . ALA A 1 107 ? 17.906 0.958 -7.605 1 98.81 107 ALA A C 1
ATOM 788 O O . ALA A 1 107 ? 18.688 0.126 -8.078 1 98.81 107 ALA A O 1
ATOM 789 N N . ILE A 1 108 ? 17.453 0.871 -6.348 1 98.75 108 ILE A N 1
ATOM 790 C CA . ILE A 1 108 ? 17.938 -0.139 -5.414 1 98.75 108 ILE A CA 1
ATOM 791 C C . ILE A 1 108 ? 17.453 -1.52 -5.844 1 98.75 108 ILE A C 1
ATOM 793 O O . ILE A 1 108 ? 18.234 -2.465 -5.938 1 98.75 108 ILE A O 1
ATOM 797 N N . GLU A 1 109 ? 16.156 -1.629 -6.105 1 98.56 109 GLU A N 1
ATOM 798 C CA . GLU A 1 109 ? 15.578 -2.885 -6.578 1 98.56 109 GLU A CA 1
ATOM 799 C C . GLU A 1 109 ? 16.234 -3.348 -7.871 1 98.56 109 GLU A C 1
ATOM 801 O O . GLU A 1 109 ? 16.578 -4.523 -8.016 1 98.56 109 GLU A O 1
ATOM 806 N N . GLY A 1 110 ? 16.375 -2.475 -8.828 1 98.5 110 GLY A N 1
ATOM 807 C CA . GLY A 1 110 ? 17 -2.807 -10.094 1 98.5 110 GLY A CA 1
ATOM 808 C C . GLY A 1 110 ? 18.453 -3.246 -9.961 1 98.5 110 GLY A C 1
ATOM 809 O O . GLY A 1 110 ? 18.844 -4.262 -10.523 1 98.5 110 GLY A O 1
ATOM 810 N N . LEU A 1 111 ? 19.203 -2.465 -9.25 1 98.56 111 LEU A N 1
ATOM 811 C CA . LEU A 1 111 ? 20.625 -2.77 -9.102 1 98.56 111 LEU A CA 1
ATOM 812 C C . LEU A 1 111 ? 20.828 -4.051 -8.297 1 98.56 111 LEU A C 1
ATOM 814 O O . LEU A 1 111 ? 21.547 -4.949 -8.727 1 98.56 111 LEU A O 1
ATOM 818 N N . VAL A 1 112 ? 20.141 -4.203 -7.191 1 98.5 112 VAL A N 1
ATOM 819 C CA . VAL A 1 112 ? 20.391 -5.297 -6.258 1 98.5 112 VAL A CA 1
ATOM 820 C C . VAL A 1 112 ? 19.734 -6.578 -6.781 1 98.5 112 VAL A C 1
ATOM 822 O O . VAL A 1 112 ? 20.422 -7.578 -7.008 1 98.5 112 VAL A O 1
ATOM 825 N N . ASN A 1 113 ? 18.469 -6.566 -7.105 1 98.56 113 ASN A N 1
ATOM 826 C CA . ASN A 1 113 ? 17.75 -7.789 -7.426 1 98.56 113 ASN A CA 1
ATOM 827 C C . ASN A 1 113 ? 17.969 -8.203 -8.875 1 98.56 113 ASN A C 1
ATOM 829 O O . ASN A 1 113 ? 18.094 -9.398 -9.172 1 98.56 113 ASN A O 1
ATOM 833 N N . HIS A 1 114 ? 18 -7.277 -9.82 1 98.56 114 HIS A N 1
ATOM 834 C CA . HIS A 1 114 ? 18.109 -7.605 -11.242 1 98.56 114 HIS A CA 1
ATOM 835 C C . HIS A 1 114 ? 19.547 -7.859 -11.648 1 98.56 114 HIS A C 1
ATOM 837 O O . HIS A 1 114 ? 19.828 -8.781 -12.422 1 98.56 114 HIS A O 1
ATOM 843 N N . HIS A 1 115 ? 20.5 -7 -11.109 1 97.88 115 HIS A N 1
ATOM 844 C CA . HIS A 1 115 ? 21.844 -7.016 -11.688 1 97.88 115 HIS A CA 1
ATOM 845 C C . HIS A 1 115 ? 22.828 -7.723 -10.773 1 97.88 115 HIS A C 1
ATOM 847 O O . HIS A 1 115 ? 23.703 -8.445 -11.242 1 97.88 115 HIS A O 1
ATOM 853 N N . ILE A 1 116 ? 22.766 -7.512 -9.516 1 98.31 116 ILE A N 1
ATOM 854 C CA . ILE A 1 116 ? 23.766 -8.07 -8.617 1 98.31 116 ILE A CA 1
ATOM 855 C C . ILE A 1 116 ? 23.375 -9.5 -8.227 1 98.31 116 ILE A C 1
ATOM 857 O O . ILE A 1 116 ? 24.141 -10.438 -8.438 1 98.31 116 ILE A O 1
ATOM 861 N N . LEU A 1 117 ? 22.078 -9.711 -7.746 1 98.25 117 LEU A N 1
ATOM 862 C CA . LEU A 1 117 ? 21.656 -11 -7.215 1 98.25 117 LEU A CA 1
ATOM 863 C C . LEU A 1 117 ? 20.984 -11.844 -8.305 1 98.25 117 LEU A C 1
ATOM 865 O O . LEU A 1 117 ? 20.859 -13.055 -8.156 1 98.25 117 LEU A O 1
ATOM 869 N N . ASN A 1 118 ? 20.531 -11.18 -9.328 1 98.12 118 ASN A N 1
ATOM 870 C CA . ASN A 1 118 ? 19.875 -11.875 -10.43 1 98.12 118 ASN A CA 1
ATOM 871 C C . ASN A 1 118 ? 18.719 -12.734 -9.938 1 98.12 118 ASN A C 1
ATOM 873 O O . ASN A 1 118 ? 18.609 -13.906 -10.32 1 98.12 118 ASN A O 1
ATOM 877 N N . LEU A 1 119 ? 17.953 -12.188 -9.07 1 98.62 119 LEU A N 1
ATOM 878 C CA . LEU A 1 119 ? 16.781 -12.898 -8.531 1 98.62 119 LEU A CA 1
ATOM 879 C C . LEU A 1 119 ? 15.656 -12.938 -9.555 1 98.62 119 LEU A C 1
ATOM 881 O O . LEU A 1 119 ? 14.867 -13.891 -9.57 1 98.62 119 LEU A O 1
ATOM 885 N N . HIS A 1 120 ? 15.5 -11.93 -10.289 1 98.75 120 HIS A N 1
ATOM 886 C CA . HIS A 1 120 ? 14.547 -11.82 -11.391 1 98.75 120 HIS A CA 1
ATOM 887 C C . HIS A 1 120 ? 14.93 -10.688 -12.336 1 98.75 120 HIS A C 1
ATOM 889 O O . HIS A 1 120 ? 15.797 -9.875 -12.016 1 98.75 120 HIS A O 1
ATOM 895 N N . HIS A 1 121 ? 14.367 -10.641 -13.453 1 98.75 121 HIS A N 1
ATOM 896 C CA . HIS A 1 121 ? 14.547 -9.609 -14.461 1 98.75 121 HIS A CA 1
ATOM 897 C C . HIS A 1 121 ? 13.211 -8.992 -14.859 1 98.75 121 HIS A C 1
ATOM 899 O O . HIS A 1 121 ? 12.156 -9.602 -14.656 1 98.75 121 HIS A O 1
ATOM 905 N N . VAL A 1 122 ? 13.211 -7.754 -15.328 1 98.62 122 VAL A N 1
ATOM 906 C CA . VAL A 1 122 ? 11.984 -7.016 -15.602 1 98.62 122 VAL A CA 1
ATOM 907 C C . VAL A 1 122 ? 11.086 -7.832 -16.531 1 98.62 122 VAL A C 1
ATOM 909 O O . VAL A 1 122 ? 9.891 -7.996 -16.25 1 98.62 122 VAL A O 1
ATOM 912 N N . TYR A 1 123 ? 11.594 -8.188 -17.609 1 98.62 123 TYR A N 1
ATOM 913 C CA . TYR A 1 123 ? 10.938 -9.141 -18.5 1 98.62 123 TYR A CA 1
ATOM 914 C C . TYR A 1 123 ? 11.625 -10.5 -18.438 1 98.62 123 TYR A C 1
ATOM 916 O O . TYR A 1 123 ? 12.562 -10.758 -19.203 1 98.62 123 TYR A O 1
ATOM 924 N N . GLU A 1 124 ? 11.109 -11.383 -17.625 1 98.31 124 GLU A N 1
ATOM 925 C CA . GLU A 1 124 ? 11.812 -12.594 -17.234 1 98.31 124 GLU A CA 1
ATOM 926 C C . GLU A 1 124 ? 12.102 -13.484 -18.453 1 98.31 124 GLU A C 1
ATOM 928 O O . GLU A 1 124 ? 13.156 -14.109 -18.516 1 98.31 124 GLU A O 1
ATOM 933 N N . ARG A 1 125 ? 11.18 -13.5 -19.359 1 97.06 125 ARG A N 1
ATOM 934 C CA . ARG A 1 125 ? 11.344 -14.367 -20.531 1 97.06 125 ARG A CA 1
ATOM 935 C C . ARG A 1 125 ? 12.594 -13.992 -21.328 1 97.06 125 ARG A C 1
ATOM 937 O O . ARG A 1 125 ? 13.188 -14.844 -21.984 1 97.06 125 ARG A O 1
ATOM 944 N N . ALA A 1 126 ? 13.008 -12.773 -21.219 1 97.88 126 ALA A N 1
ATOM 945 C CA . ALA A 1 126 ? 14.172 -12.297 -21.969 1 97.88 126 ALA A CA 1
ATOM 946 C C . ALA A 1 126 ? 15.438 -12.375 -21.109 1 97.88 126 ALA A C 1
ATOM 948 O O . ALA A 1 126 ? 16.531 -12.102 -21.594 1 97.88 126 ALA A O 1
ATOM 949 N N . GLY A 1 127 ? 15.312 -12.836 -19.844 1 97.44 127 GLY A N 1
ATOM 950 C CA . GLY A 1 127 ? 16.469 -12.781 -18.953 1 97.44 127 GLY A CA 1
ATOM 951 C C . GLY A 1 127 ? 17 -11.375 -18.734 1 97.44 127 GLY A C 1
ATOM 952 O O . GLY A 1 127 ? 16.219 -10.414 -18.703 1 97.44 127 GLY A O 1
ATOM 953 N N . GLN A 1 128 ? 18.312 -11.289 -18.344 1 97.06 128 GLN A N 1
ATOM 954 C CA . GLN A 1 128 ? 18.906 -9.953 -18.266 1 97.06 128 GLN A CA 1
ATOM 955 C C . GLN A 1 128 ? 18.906 -9.281 -19.641 1 97.06 128 GLN A C 1
ATOM 957 O O . GLN A 1 128 ? 19.453 -9.82 -20.609 1 97.06 128 GLN A O 1
ATOM 962 N N . SER A 1 129 ? 18.219 -8.195 -19.781 1 98.12 129 SER A N 1
ATOM 963 C CA . SER A 1 129 ? 17.969 -7.566 -21.078 1 98.12 129 SER A CA 1
ATOM 964 C C . SER A 1 129 ? 17.938 -6.047 -20.953 1 98.12 129 SER A C 1
ATOM 966 O O . SER A 1 129 ? 18.25 -5.496 -19.906 1 98.12 129 SER A O 1
ATOM 968 N N . ILE A 1 130 ? 17.547 -5.355 -22.031 1 98.44 130 ILE A N 1
ATOM 969 C CA . ILE A 1 130 ? 17.469 -3.9 -22.094 1 98.44 130 ILE A CA 1
ATOM 970 C C . ILE A 1 130 ? 16.438 -3.396 -21.094 1 98.44 130 ILE A C 1
ATOM 972 O O . ILE A 1 130 ? 16.578 -2.299 -20.547 1 98.44 130 ILE A O 1
ATOM 976 N N . TRP A 1 131 ? 15.492 -4.227 -20.781 1 98.62 131 TRP A N 1
ATOM 977 C CA . TRP A 1 131 ? 14.414 -3.814 -19.891 1 98.62 131 TRP A CA 1
ATOM 978 C C . TRP A 1 131 ? 14.922 -3.594 -18.469 1 98.62 131 TRP A C 1
ATOM 980 O O . TRP A 1 131 ? 14.414 -2.736 -17.75 1 98.62 131 TRP A O 1
ATOM 990 N N . ASP A 1 132 ? 15.906 -4.301 -18.031 1 98.75 132 ASP A N 1
ATOM 991 C CA . ASP A 1 132 ? 16.531 -4.074 -16.734 1 98.75 132 ASP A CA 1
ATOM 992 C C . ASP A 1 132 ? 17.203 -2.707 -16.688 1 98.75 132 ASP A C 1
ATOM 994 O O . ASP A 1 132 ? 17.188 -2.039 -15.648 1 98.75 132 ASP A O 1
ATOM 998 N N . TYR A 1 133 ? 17.781 -2.334 -17.766 1 98.62 133 TYR A N 1
ATOM 999 C CA . TYR A 1 133 ? 18.453 -1.034 -17.828 1 98.62 133 TYR A CA 1
ATOM 1000 C C . TYR A 1 133 ? 17.422 0.093 -17.906 1 98.62 133 TYR A C 1
ATOM 1002 O O . TYR A 1 133 ? 17.625 1.168 -17.344 1 98.62 133 TYR A O 1
ATOM 1010 N N . VAL A 1 134 ? 16.359 -0.168 -18.656 1 98.69 134 VAL A N 1
ATOM 1011 C CA . VAL A 1 134 ? 15.273 0.812 -18.734 1 98.69 134 VAL A CA 1
ATOM 1012 C C . VAL A 1 134 ? 14.688 1.043 -17.344 1 98.69 134 VAL A C 1
ATOM 1014 O O . VAL A 1 134 ? 14.383 2.18 -16.969 1 98.69 134 VAL A O 1
ATOM 1017 N N . PHE A 1 135 ? 14.516 -0.036 -16.625 1 98.75 135 PHE A N 1
ATOM 1018 C CA . PHE A 1 135 ? 14.016 0.058 -15.266 1 98.75 135 PHE A CA 1
ATOM 1019 C C . PHE A 1 135 ? 14.945 0.898 -14.398 1 98.75 135 PHE A C 1
ATOM 1021 O O . PHE A 1 135 ? 14.492 1.779 -13.664 1 98.75 135 PHE A O 1
ATOM 1028 N N . LEU A 1 136 ? 16.281 0.72 -14.469 1 98.56 136 LEU A N 1
ATOM 1029 C CA . LEU A 1 136 ? 17.25 1.513 -13.734 1 98.56 136 LEU A CA 1
ATOM 1030 C C . LEU A 1 136 ? 17.203 2.975 -14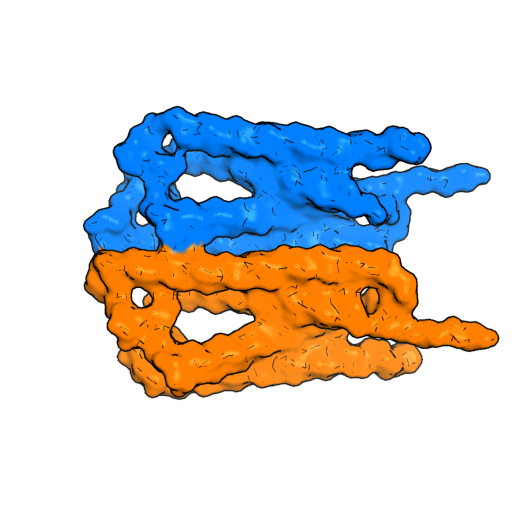.164 1 98.56 136 LEU A C 1
ATOM 1032 O O . LEU A 1 136 ? 17.25 3.875 -13.328 1 98.56 136 LEU A O 1
ATOM 1036 N N . ALA A 1 137 ? 17.078 3.203 -15.461 1 98.75 137 ALA A N 1
ATOM 1037 C CA . ALA A 1 137 ? 17.016 4.559 -16 1 98.75 137 ALA A CA 1
ATOM 1038 C C . ALA A 1 137 ? 15.781 5.293 -15.477 1 98.75 137 ALA A C 1
ATOM 1040 O O . ALA A 1 137 ? 15.828 6.496 -15.219 1 98.75 137 ALA A O 1
ATOM 1041 N N . SER A 1 138 ? 14.695 4.551 -15.336 1 98.81 138 SER A N 1
ATOM 1042 C CA . SER A 1 138 ? 13.484 5.164 -14.797 1 98.81 138 SER A CA 1
ATOM 1043 C C . SER A 1 138 ? 13.695 5.629 -13.359 1 98.81 138 SER A C 1
ATOM 1045 O O . SER A 1 138 ? 13.164 6.664 -12.945 1 98.81 138 SER A O 1
ATOM 1047 N N . GLY A 1 139 ? 14.477 4.82 -12.562 1 98.88 139 GLY A N 1
ATOM 1048 C CA . GLY A 1 139 ? 14.828 5.242 -11.219 1 98.88 139 GLY A CA 1
ATOM 1049 C C . GLY A 1 139 ? 15.609 6.547 -11.188 1 98.88 139 GLY A C 1
ATOM 1050 O O . GLY A 1 139 ? 15.273 7.457 -10.422 1 98.88 139 GLY A O 1
ATOM 1051 N N . VAL A 1 140 ? 16.547 6.664 -12.031 1 98.81 140 VAL A N 1
ATOM 1052 C CA . VAL A 1 140 ? 17.391 7.859 -12.109 1 98.81 140 VAL A CA 1
ATOM 1053 C C . VAL A 1 140 ? 16.547 9.055 -12.547 1 98.81 140 VAL A C 1
ATOM 1055 O O . VAL A 1 140 ? 16.656 10.141 -11.969 1 98.81 140 VAL A O 1
ATOM 1058 N N . ALA A 1 141 ? 15.688 8.828 -13.555 1 98.88 141 ALA A N 1
ATOM 1059 C CA . ALA A 1 141 ? 14.836 9.906 -14.055 1 98.88 141 ALA A CA 1
ATOM 1060 C C . ALA A 1 141 ? 13.914 10.43 -12.961 1 98.88 141 ALA A C 1
ATOM 1062 O O . ALA A 1 141 ? 13.766 11.641 -12.797 1 98.88 141 ALA A O 1
ATOM 1063 N N . LEU A 1 142 ? 13.328 9.57 -12.195 1 98.94 142 LEU A N 1
ATOM 1064 C CA . LEU A 1 142 ? 12.422 9.953 -11.117 1 98.94 142 LEU A CA 1
ATOM 1065 C C . LEU A 1 142 ? 13.188 10.672 -10.008 1 98.94 142 LEU A C 1
ATOM 1067 O O . LEU A 1 142 ? 12.703 11.664 -9.461 1 98.94 142 LEU A O 1
ATOM 1071 N N . MET A 1 143 ? 14.352 10.156 -9.664 1 98.88 143 MET A N 1
ATOM 1072 C CA . MET A 1 143 ? 15.164 10.789 -8.633 1 98.88 143 MET A CA 1
ATOM 1073 C C . MET A 1 143 ? 15.547 12.203 -9.031 1 98.88 143 MET A C 1
ATOM 1075 O O . MET A 1 143 ? 15.477 13.125 -8.211 1 98.88 143 MET A O 1
ATOM 1079 N N . LEU A 1 144 ? 15.93 12.398 -10.289 1 98.81 144 LEU A N 1
ATOM 1080 C CA . LEU A 1 144 ? 16.312 13.719 -10.766 1 98.81 144 LEU A CA 1
ATOM 1081 C C . LEU A 1 144 ? 15.125 14.664 -10.766 1 98.81 144 LEU A C 1
ATOM 1083 O O . LEU A 1 144 ? 15.25 15.828 -10.367 1 98.81 144 LEU A O 1
ATOM 1087 N N . ALA A 1 145 ? 13.992 14.18 -11.234 1 98.81 145 ALA A N 1
ATOM 1088 C CA . ALA A 1 145 ? 12.773 14.992 -11.227 1 98.81 145 ALA A CA 1
ATOM 1089 C C . ALA A 1 145 ? 12.398 15.406 -9.805 1 98.81 145 ALA A C 1
ATOM 1091 O O . ALA A 1 145 ? 12.141 16.578 -9.547 1 98.81 145 ALA A O 1
ATOM 1092 N N . GLY A 1 146 ? 12.422 14.398 -8.93 1 98.81 146 GLY A N 1
ATOM 1093 C CA . GLY A 1 146 ? 12.109 14.695 -7.539 1 98.81 146 GLY A CA 1
ATOM 1094 C C . GLY A 1 146 ? 13.086 15.672 -6.906 1 98.81 146 GLY A C 1
ATOM 1095 O O . GLY A 1 146 ? 12.68 16.609 -6.219 1 98.81 146 GLY A O 1
ATOM 1096 N N . TRP A 1 147 ? 14.344 15.461 -7.117 1 98.31 147 TRP A N 1
ATOM 1097 C CA . TRP A 1 147 ? 15.398 16.312 -6.59 1 98.31 147 TRP A CA 1
ATOM 1098 C C . TRP A 1 147 ? 15.242 17.75 -7.09 1 98.31 147 TRP A C 1
ATOM 1100 O O . TRP A 1 147 ? 15.383 18.703 -6.32 1 98.31 147 TRP A O 1
ATOM 1110 N N . SER A 1 148 ? 14.953 17.938 -8.352 1 98.12 148 SER A N 1
ATOM 1111 C CA . SER A 1 148 ? 14.766 19.266 -8.938 1 98.12 148 SER A CA 1
ATOM 1112 C C . SER A 1 148 ? 13.602 20 -8.297 1 98.12 148 SER A C 1
ATOM 1114 O O . SER A 1 148 ? 13.664 21.203 -8.062 1 98.12 148 SER A O 1
ATOM 1116 N N . MET A 1 149 ? 12.562 19.297 -8.008 1 98.06 149 MET A N 1
ATOM 1117 C CA . MET A 1 149 ? 11.391 19.891 -7.379 1 98.06 149 MET A CA 1
ATOM 1118 C C . MET A 1 149 ? 11.711 20.359 -5.961 1 98.06 149 MET A C 1
ATOM 1120 O O . MET A 1 149 ? 11.297 21.438 -5.551 1 98.06 149 MET A O 1
ATOM 1124 N N . ILE A 1 150 ? 12.445 19.578 -5.246 1 97.5 150 ILE A N 1
ATOM 1125 C CA . ILE A 1 150 ? 12.812 19.906 -3.871 1 97.5 150 ILE A CA 1
ATOM 1126 C C . ILE A 1 150 ? 13.711 21.141 -3.855 1 97.5 150 ILE A C 1
ATOM 1128 O O . ILE A 1 150 ? 13.516 22.047 -3.049 1 97.5 150 ILE A O 1
ATOM 1132 N N . ARG A 1 151 ? 14.648 21.219 -4.754 1 95.81 151 ARG A N 1
ATOM 1133 C CA . ARG A 1 151 ? 15.594 22.328 -4.824 1 95.81 151 ARG A CA 1
ATOM 1134 C C . ARG A 1 151 ? 14.891 23.625 -5.203 1 95.81 151 ARG A C 1
ATOM 1136 O O . ARG A 1 151 ? 15.344 24.703 -4.84 1 95.81 151 ARG A O 1
ATOM 1143 N N . GLY A 1 152 ? 13.891 23.5 -5.875 1 92.62 152 GLY A N 1
ATOM 1144 C CA . GLY A 1 152 ? 13.148 24.672 -6.332 1 92.62 152 GLY A CA 1
ATOM 1145 C C . GLY A 1 152 ? 12.367 25.359 -5.223 1 92.62 152 GLY A C 1
ATOM 1146 O O . GLY A 1 1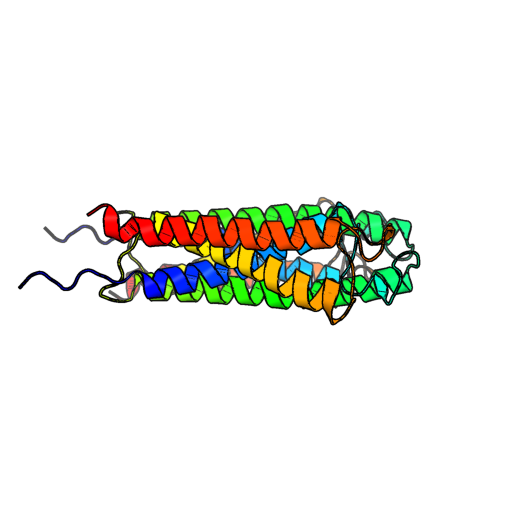52 ? 11.938 26.5 -5.375 1 92.62 152 GLY A O 1
ATOM 1147 N N . VAL A 1 153 ? 12.055 24.734 -4.113 1 88.06 153 VAL A N 1
ATOM 1148 C CA . VAL A 1 153 ? 11.297 25.297 -3.006 1 88.06 153 VAL A CA 1
ATOM 1149 C C . VAL A 1 153 ? 12.078 26.453 -2.369 1 88.06 153 VAL A C 1
ATOM 1151 O O . VAL A 1 153 ? 11.5 27.469 -1.98 1 88.06 153 VAL A O 1
ATOM 1154 N N . GLY A 1 154 ? 13.289 26.5 -2.227 1 70.56 154 GLY A N 1
ATOM 1155 C CA . GLY A 1 154 ? 14.086 27.594 -1.703 1 70.56 154 GLY A CA 1
ATOM 1156 C C . GLY A 1 154 ? 14.25 28.734 -2.689 1 70.56 154 GLY A C 1
ATOM 1157 O O . GLY A 1 154 ? 14.461 29.891 -2.291 1 70.56 154 GLY A O 1
ATOM 1158 N N . ARG A 1 155 ? 14.102 28.484 -3.861 1 62.25 155 ARG A N 1
ATOM 1159 C CA . ARG A 1 155 ? 14.344 29.562 -4.82 1 62.25 155 ARG A CA 1
ATOM 1160 C C . ARG A 1 155 ? 13.086 30.391 -5.047 1 62.25 155 ARG A C 1
ATOM 1162 O O . ARG A 1 155 ? 13.164 31.562 -5.414 1 62.25 155 ARG A O 1
ATOM 1169 N N . ALA A 1 156 ? 11.969 29.938 -4.766 1 51.88 156 ALA A N 1
ATOM 1170 C CA . ALA A 1 156 ? 10.75 30.688 -5.031 1 51.88 156 ALA A CA 1
ATOM 1171 C C . ALA A 1 156 ? 10.492 31.719 -3.941 1 51.88 156 ALA A C 1
ATOM 1173 O O . ALA A 1 156 ? 9.602 32.562 -4.074 1 51.88 156 ALA A O 1
ATOM 1174 N N . GLY A 1 157 ? 11.086 31.734 -2.869 1 43.66 157 GLY A N 1
ATOM 1175 C CA . GLY A 1 157 ? 10.984 32.906 -2.02 1 43.66 157 GLY A CA 1
ATOM 1176 C C . GLY A 1 157 ? 12.055 33.938 -2.303 1 43.66 157 GLY A C 1
ATOM 1177 O O . GLY A 1 157 ? 13.094 33.625 -2.887 1 43.66 157 GLY A O 1
ATOM 1178 N N . MET B 1 1 ? -14.312 36.438 21.516 1 43.06 1 MET B N 1
ATOM 1179 C CA . MET B 1 1 ? -14.914 35.562 20.531 1 43.06 1 MET B CA 1
ATOM 1180 C C . MET B 1 1 ? -14.141 34.25 20.422 1 43.06 1 MET B C 1
ATOM 1182 O O . MET B 1 1 ? -12.969 34.25 20.047 1 43.06 1 MET B O 1
ATOM 1186 N N . THR B 1 2 ? -14.508 33.281 21.266 1 49.78 2 THR B N 1
ATOM 1187 C CA . THR B 1 2 ? -13.828 31.984 21.359 1 49.78 2 THR B CA 1
ATOM 1188 C C . THR B 1 2 ? -13.664 31.359 19.984 1 49.78 2 THR B C 1
ATOM 1190 O O . THR B 1 2 ? -14.625 31.297 19.219 1 49.78 2 THR B O 1
ATOM 1193 N N . ALA B 1 3 ? -12.586 31.5 19.359 1 56.56 3 ALA B N 1
ATOM 1194 C CA . ALA B 1 3 ? -12.297 30.906 18.062 1 56.56 3 ALA B CA 1
ATOM 1195 C C . ALA B 1 3 ? -13.008 29.578 17.875 1 56.56 3 ALA B C 1
ATOM 1197 O O . ALA B 1 3 ? -12.992 28.734 18.781 1 56.56 3 ALA B O 1
ATOM 1198 N N . PRO B 1 4 ? -14.008 29.453 16.953 1 57.56 4 PRO B N 1
ATOM 1199 C CA . PRO B 1 4 ? -14.742 28.188 16.766 1 57.56 4 PRO B CA 1
ATOM 1200 C C . PRO B 1 4 ? -13.82 26.969 16.781 1 57.56 4 PRO B C 1
ATOM 1202 O O . PRO B 1 4 ? -12.664 27.062 16.359 1 57.56 4 PRO B O 1
ATOM 1205 N N . ALA B 1 5 ? -14.047 26.078 17.797 1 70.56 5 ALA B N 1
ATOM 1206 C CA . ALA B 1 5 ? -13.25 24.875 18.016 1 70.56 5 ALA B 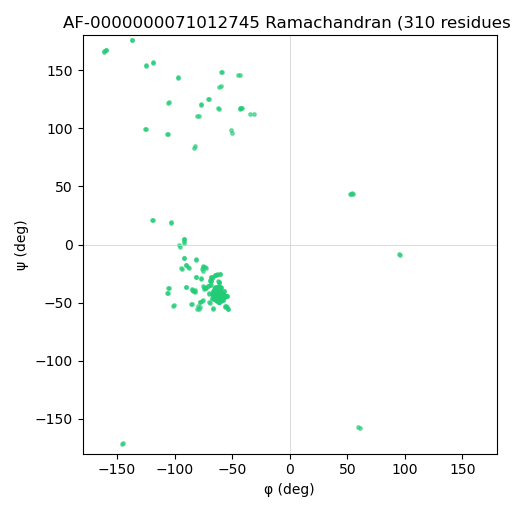CA 1
ATOM 1207 C C . ALA B 1 5 ? -12.969 24.156 16.703 1 70.56 5 ALA B C 1
ATOM 1209 O O . ALA B 1 5 ? -13.828 24.094 15.82 1 70.56 5 ALA B O 1
ATOM 1210 N N . GLY B 1 6 ? -11.828 23.984 16.234 1 86.19 6 GLY B N 1
ATOM 1211 C CA . GLY B 1 6 ? -11.422 23.297 15.016 1 86.19 6 GLY B CA 1
ATOM 1212 C C . GLY B 1 6 ? -12.125 21.953 14.836 1 86.19 6 GLY B C 1
ATOM 1213 O O . GLY B 1 6 ? -12.789 21.469 15.758 1 86.19 6 GLY B O 1
ATOM 1214 N N . THR B 1 7 ? -12.406 21.594 13.633 1 94 7 THR B N 1
ATOM 1215 C CA . THR B 1 7 ? -13.055 20.328 13.32 1 94 7 THR B CA 1
ATOM 1216 C C . THR B 1 7 ? -12.023 19.266 12.922 1 94 7 THR B C 1
ATOM 1218 O O . THR B 1 7 ? -11.016 19.594 12.289 1 94 7 THR B O 1
ATOM 1221 N N . THR B 1 8 ? -12.25 18.016 13.305 1 96.31 8 THR B N 1
ATOM 1222 C CA . THR B 1 8 ? -11.367 16.938 12.914 1 96.31 8 THR B CA 1
ATOM 1223 C C . THR B 1 8 ? -11.836 16.281 11.617 1 96.31 8 THR B C 1
ATOM 1225 O O . THR B 1 8 ? -11.188 15.367 11.109 1 96.31 8 THR B O 1
ATOM 1228 N N . ARG B 1 9 ? -12.805 16.734 11.039 1 97.12 9 ARG B N 1
ATOM 1229 C CA . ARG B 1 9 ? -13.492 16.062 9.938 1 97.12 9 ARG B CA 1
ATOM 1230 C C . ARG B 1 9 ? -12.547 15.859 8.758 1 97.12 9 ARG B C 1
ATOM 1232 O O . ARG B 1 9 ? -12.469 14.766 8.203 1 97.12 9 ARG B O 1
ATOM 1239 N N . PRO B 1 10 ? -11.812 16.906 8.312 1 98.06 10 PRO B N 1
ATOM 1240 C CA . PRO B 1 10 ? -10.891 16.656 7.199 1 98.06 10 PRO B CA 1
ATOM 1241 C C . PRO B 1 10 ? -9.844 15.602 7.527 1 98.06 10 PRO B C 1
ATOM 1243 O O . PRO B 1 10 ? -9.5 14.773 6.672 1 98.06 10 PRO B O 1
ATOM 1246 N N . LEU B 1 11 ? -9.445 15.641 8.727 1 98 11 LEU B N 1
ATOM 1247 C CA . LEU B 1 11 ? -8.43 14.695 9.18 1 98 11 LEU B CA 1
ATOM 1248 C C . LEU B 1 11 ? -9 13.289 9.258 1 98 11 LEU B C 1
ATOM 1250 O O . LEU B 1 11 ? -8.344 12.32 8.859 1 98 11 LEU B O 1
ATOM 1254 N N . THR B 1 12 ? -10.172 13.195 9.766 1 98.5 12 THR B N 1
ATOM 1255 C CA . THR B 1 12 ? -10.781 11.875 9.914 1 98.5 12 THR B CA 1
ATOM 1256 C C . THR B 1 12 ? -11.109 11.273 8.555 1 98.5 12 THR B C 1
ATOM 1258 O O . THR B 1 12 ? -11.016 10.055 8.367 1 98.5 12 THR B O 1
ATOM 1261 N N . THR B 1 13 ? -11.508 12.062 7.562 1 98.81 13 THR B N 1
ATOM 1262 C CA . THR B 1 13 ? -11.734 11.578 6.207 1 98.81 13 THR B CA 1
ATOM 1263 C C . THR B 1 13 ? -10.453 11 5.613 1 98.81 13 THR B C 1
ATOM 1265 O O . THR B 1 13 ? -10.469 9.93 5.008 1 98.81 13 THR B O 1
ATOM 1268 N N . ALA B 1 14 ? -9.336 11.695 5.824 1 98.88 14 ALA B N 1
ATOM 1269 C CA . ALA B 1 14 ? -8.031 11.219 5.363 1 98.88 14 ALA B CA 1
ATOM 1270 C C . ALA B 1 14 ? -7.668 9.898 6.023 1 98.88 14 ALA B C 1
ATOM 1272 O O . ALA B 1 14 ? -7.242 8.953 5.352 1 98.88 14 ALA B O 1
ATOM 1273 N N . GLY B 1 15 ? -7.84 9.812 7.316 1 98.94 15 GLY B N 1
ATOM 1274 C CA . GLY B 1 15 ? -7.52 8.609 8.055 1 98.94 15 GLY B CA 1
ATOM 1275 C C . GLY B 1 15 ? -8.336 7.402 7.617 1 98.94 15 GLY B C 1
ATOM 1276 O O . GLY B 1 15 ? -7.809 6.289 7.531 1 98.94 15 GLY B O 1
ATOM 1277 N N . ILE B 1 16 ? -9.594 7.656 7.359 1 98.94 16 ILE B N 1
ATOM 1278 C CA . ILE B 1 16 ? -10.461 6.566 6.918 1 98.94 16 ILE B CA 1
ATOM 1279 C C . ILE B 1 16 ? -9.961 6.02 5.582 1 98.94 16 ILE B C 1
ATOM 1281 O O . ILE B 1 16 ? -9.836 4.809 5.406 1 98.94 16 ILE B O 1
ATOM 1285 N N . ALA B 1 17 ? -9.664 6.887 4.66 1 98.94 17 ALA B N 1
ATOM 1286 C CA . ALA B 1 17 ? -9.156 6.449 3.363 1 98.94 17 ALA B CA 1
ATOM 1287 C C . ALA B 1 17 ? -7.844 5.688 3.514 1 98.94 17 ALA B C 1
ATOM 1289 O O . ALA B 1 17 ? -7.652 4.641 2.891 1 98.94 17 ALA B O 1
ATOM 1290 N N . ILE B 1 18 ? -6.934 6.164 4.352 1 99 18 ILE B N 1
ATOM 1291 C CA . ILE B 1 18 ? -5.664 5.496 4.613 1 99 18 ILE B CA 1
ATOM 1292 C C . ILE B 1 18 ? -5.918 4.117 5.219 1 99 18 ILE B C 1
ATOM 1294 O O . ILE B 1 18 ? -5.293 3.131 4.816 1 99 18 ILE B O 1
ATOM 1298 N N . GLY B 1 19 ? -6.824 4.027 6.16 1 98.94 19 GLY B N 1
ATOM 1299 C CA . GLY B 1 19 ? -7.156 2.771 6.809 1 98.94 19 GLY B CA 1
ATOM 1300 C C . GLY B 1 19 ? -7.734 1.741 5.855 1 98.94 19 GLY B C 1
ATOM 1301 O O . GLY B 1 19 ? -7.426 0.552 5.957 1 98.94 19 GLY B O 1
ATOM 1302 N N . ILE B 1 20 ? -8.594 2.236 4.926 1 98.94 20 ILE B N 1
ATOM 1303 C CA . ILE B 1 20 ? -9.148 1.345 3.912 1 98.94 20 ILE B CA 1
ATOM 1304 C C . ILE B 1 20 ? -8.016 0.763 3.066 1 98.94 20 ILE B C 1
ATOM 1306 O O . ILE B 1 20 ? -7.953 -0.45 2.855 1 98.94 20 ILE B O 1
ATOM 1310 N N . GLY B 1 21 ? -7.137 1.652 2.584 1 98.94 21 GLY B N 1
ATOM 1311 C CA . GLY B 1 21 ? -6.047 1.212 1.731 1 98.94 21 GLY B CA 1
ATOM 1312 C C . GLY B 1 21 ? -5.043 0.332 2.451 1 98.94 21 GLY B C 1
ATOM 1313 O O . GLY B 1 21 ? -4.824 -0.817 2.062 1 98.94 21 GLY B O 1
ATOM 1314 N N . MET B 1 22 ? -4.488 0.8 3.555 1 98.94 22 MET B N 1
ATOM 1315 C CA . MET B 1 22 ? -3.443 0.094 4.293 1 98.94 22 MET B CA 1
ATOM 1316 C C . MET B 1 22 ? -3.986 -1.191 4.906 1 98.94 22 MET B C 1
ATOM 1318 O O . MET B 1 22 ? -3.287 -2.205 4.957 1 98.94 22 MET B O 1
ATOM 1322 N N . GLY B 1 23 ? -5.203 -1.15 5.43 1 98.94 23 GLY B N 1
ATOM 1323 C CA . GLY B 1 23 ? -5.836 -2.357 5.934 1 98.94 23 GLY B CA 1
ATOM 1324 C C . GLY B 1 23 ? -6.113 -3.385 4.852 1 98.94 23 GLY B C 1
ATOM 1325 O O . GLY B 1 23 ? -5.918 -4.582 5.062 1 98.94 23 GLY B O 1
ATOM 1326 N N . GLY B 1 24 ? -6.625 -2.904 3.732 1 98.88 24 GLY B N 1
ATOM 1327 C CA . GLY B 1 24 ? -6.82 -3.799 2.602 1 98.88 24 GLY B CA 1
ATOM 1328 C C . GLY B 1 24 ? -5.543 -4.484 2.156 1 98.88 24 GLY B C 1
ATOM 1329 O O . GLY B 1 24 ? -5.559 -5.664 1.797 1 98.88 24 GLY B O 1
ATOM 1330 N N . PHE B 1 25 ? -4.441 -3.744 2.16 1 98.94 25 PHE B N 1
ATOM 1331 C CA . PHE B 1 25 ? -3.156 -4.336 1.806 1 98.94 25 PHE B CA 1
ATOM 1332 C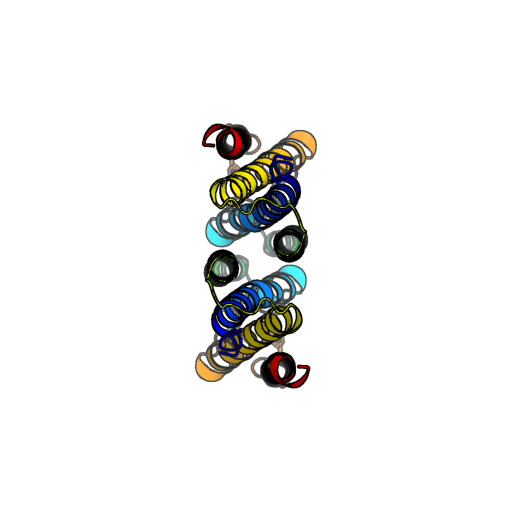 C . PHE B 1 25 ? -2.795 -5.461 2.77 1 98.94 25 PHE B C 1
ATOM 1334 O O . PHE B 1 25 ? -2.189 -6.457 2.371 1 98.94 25 PHE B O 1
ATOM 1341 N N . ILE B 1 26 ? -3.105 -5.332 4.031 1 98.94 26 ILE B N 1
ATOM 1342 C CA . ILE B 1 26 ? -2.809 -6.391 4.992 1 98.94 26 ILE B CA 1
ATOM 1343 C C . ILE B 1 26 ? -3.539 -7.672 4.59 1 98.94 26 ILE B C 1
ATOM 1345 O O . ILE B 1 26 ? -2.953 -8.758 4.602 1 98.94 26 ILE B O 1
ATOM 1349 N N . ASP B 1 27 ? -4.793 -7.508 4.238 1 98.81 27 ASP B N 1
ATOM 1350 C CA . ASP B 1 27 ? -5.578 -8.648 3.775 1 98.81 27 ASP B CA 1
ATOM 1351 C C . ASP B 1 27 ? -4.91 -9.328 2.584 1 98.81 27 ASP B C 1
ATOM 1353 O O . ASP B 1 27 ? -4.66 -10.539 2.611 1 98.81 27 ASP B O 1
ATOM 1357 N N . GLY B 1 28 ? -4.598 -8.531 1.549 1 98.81 28 GLY B N 1
ATOM 1358 C CA . GLY B 1 28 ? -4 -9.062 0.334 1 98.81 28 GLY B CA 1
ATOM 1359 C C . GLY B 1 28 ? -2.631 -9.672 0.563 1 98.81 28 GLY B C 1
ATOM 1360 O O . GLY B 1 28 ? -2.305 -10.711 -0.011 1 98.81 28 GLY B O 1
ATOM 1361 N N . ILE B 1 29 ? -1.814 -9.055 1.389 1 98.94 29 ILE B N 1
ATOM 1362 C CA . ILE B 1 29 ? -0.437 -9.492 1.599 1 98.94 29 ILE B CA 1
ATOM 1363 C C . ILE B 1 29 ? -0.417 -10.742 2.475 1 98.94 29 ILE B C 1
ATOM 1365 O O . ILE B 1 29 ? 0.187 -11.75 2.109 1 98.94 29 ILE B O 1
ATOM 1369 N N . VAL B 1 30 ? -1.123 -10.719 3.547 1 98.88 30 VAL B N 1
ATOM 1370 C CA . VAL B 1 30 ? -1.044 -11.805 4.52 1 98.88 30 VAL B CA 1
ATOM 1371 C C . VAL B 1 30 ? -1.858 -13 4.031 1 98.88 30 VAL B C 1
ATOM 1373 O O . VAL B 1 30 ? -1.337 -14.109 3.924 1 98.88 30 VAL B O 1
ATOM 1376 N N . PHE B 1 31 ? -3.105 -12.812 3.615 1 98.81 31 PHE B N 1
ATOM 1377 C CA . PHE B 1 31 ? -4.004 -13.938 3.387 1 98.81 31 PHE B CA 1
ATOM 1378 C C . PHE B 1 31 ? -3.904 -14.43 1.946 1 98.81 31 PHE B C 1
ATOM 1380 O O . PHE B 1 31 ? -4.047 -15.617 1.681 1 98.81 31 PHE B O 1
ATOM 1387 N N . HIS B 1 32 ? -3.725 -13.523 0.992 1 98.94 32 HIS B N 1
ATOM 1388 C CA . HIS B 1 32 ? -3.701 -13.914 -0.415 1 98.94 32 HIS B CA 1
ATOM 1389 C C . HIS B 1 32 ? -2.311 -14.375 -0.835 1 98.94 32 HIS B C 1
ATOM 1391 O O . HIS B 1 32 ? -2.176 -15.352 -1.573 1 98.94 32 HIS B O 1
ATOM 1397 N N . GLN B 1 33 ? -1.271 -13.664 -0.287 1 98.94 33 GLN B N 1
ATOM 1398 C CA . GLN B 1 33 ? 0.056 -13.922 -0.839 1 98.94 33 GLN B CA 1
ATOM 1399 C C . GLN B 1 33 ? 0.868 -14.836 0.074 1 98.94 33 GLN B C 1
ATOM 1401 O O . GLN B 1 33 ? 1.368 -15.867 -0.363 1 98.94 33 GLN B O 1
ATOM 1406 N N . ILE B 1 34 ? 0.993 -14.516 1.3 1 98.94 34 ILE B N 1
ATOM 1407 C CA . ILE B 1 34 ? 1.906 -15.234 2.182 1 98.94 34 ILE B CA 1
ATOM 1408 C C . ILE B 1 34 ? 1.268 -16.547 2.629 1 98.94 34 ILE B C 1
ATOM 1410 O O . ILE B 1 34 ? 1.849 -17.625 2.447 1 98.94 34 ILE B O 1
ATOM 1414 N N . LEU B 1 35 ? 0.052 -16.5 3.23 1 98.81 35 LEU B N 1
ATOM 1415 C CA . LEU B 1 35 ? -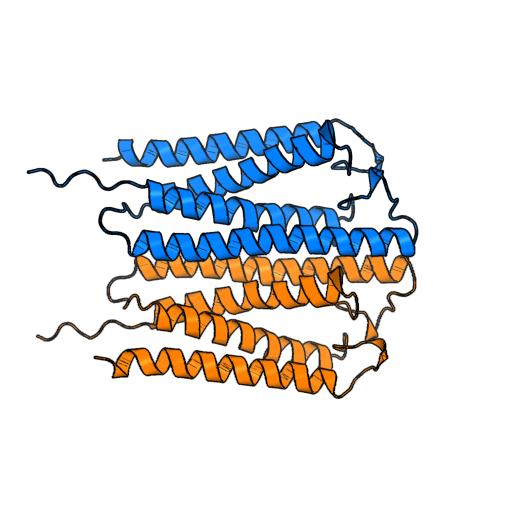0.608 -17.703 3.719 1 98.81 35 LEU B CA 1
ATOM 1416 C C . LEU B 1 35 ? -1.308 -18.438 2.582 1 98.81 35 LEU B C 1
ATOM 1418 O O . LEU B 1 35 ? -1.487 -19.656 2.643 1 98.81 35 LEU B O 1
ATOM 1422 N N . GLN B 1 36 ? -1.718 -17.719 1.577 1 98.69 36 GLN B N 1
ATOM 1423 C CA . GLN B 1 36 ? -2.404 -18.234 0.398 1 98.69 36 GLN B CA 1
ATOM 1424 C C . GLN B 1 36 ? -3.613 -19.078 0.792 1 98.69 36 GLN B C 1
ATOM 1426 O O . GLN B 1 36 ? -3.865 -20.125 0.195 1 98.69 36 GLN B O 1
ATOM 1431 N N . ILE B 1 37 ? -4.379 -18.609 1.739 1 98.5 37 ILE B N 1
ATOM 1432 C CA . ILE B 1 37 ? -5.523 -19.391 2.201 1 98.5 37 ILE B CA 1
ATOM 1433 C C . ILE B 1 37 ? -6.762 -19.031 1.383 1 98.5 37 ILE B C 1
ATOM 1435 O O . ILE B 1 37 ? -7.777 -19.719 1.438 1 98.5 37 ILE B O 1
ATOM 1439 N N . HIS B 1 38 ? -6.742 -17.953 0.736 1 98.62 38 HIS B N 1
ATOM 1440 C CA . HIS B 1 38 ? -7.719 -17.641 -0.303 1 98.62 38 HIS B CA 1
ATOM 1441 C C . HIS B 1 38 ? -7.191 -16.562 -1.248 1 98.62 38 HIS B C 1
ATOM 1443 O O . HIS B 1 38 ? -6.152 -15.953 -0.983 1 98.62 38 HIS B O 1
ATOM 1449 N N . ASN B 1 39 ? -7.82 -16.359 -2.338 1 98.88 39 ASN B N 1
ATOM 1450 C CA . ASN B 1 39 ? -7.602 -15.328 -3.34 1 98.88 39 ASN B CA 1
ATOM 1451 C C . ASN B 1 39 ? -8.914 -14.734 -3.832 1 98.88 39 ASN B C 1
ATOM 1453 O O . ASN B 1 39 ? -9.992 -15.195 -3.445 1 98.88 39 ASN B O 1
ATOM 1457 N N . MET B 1 40 ? -8.852 -13.805 -4.629 1 98.75 40 MET B N 1
ATOM 1458 C CA . MET B 1 40 ? -10.016 -12.969 -4.922 1 98.75 40 MET B CA 1
ATOM 1459 C C . MET B 1 40 ? -11.148 -13.805 -5.516 1 98.75 40 MET B C 1
ATOM 1461 O O . MET B 1 40 ? -12.32 -13.555 -5.238 1 98.75 40 MET B O 1
ATOM 1465 N N . LEU B 1 41 ? -10.828 -14.781 -6.332 1 98.75 41 LEU B N 1
ATOM 1466 C CA . LEU B 1 41 ? -11.867 -15.555 -7 1 98.75 41 LEU B CA 1
ATOM 1467 C C . LEU B 1 41 ? -11.781 -17.031 -6.621 1 98.75 41 LEU B C 1
ATOM 1469 O O . LEU B 1 41 ? -12.266 -17.891 -7.355 1 98.75 41 LEU B O 1
ATOM 1473 N N . SER B 1 42 ? -11.188 -17.328 -5.582 1 98.62 42 SER B N 1
ATOM 1474 C CA . SER B 1 42 ? -10.789 -18.703 -5.289 1 98.62 42 SER B CA 1
ATOM 1475 C C . SER B 1 42 ? -12.008 -19.609 -5.109 1 98.62 42 SER B C 1
ATOM 1477 O O . SER B 1 42 ? -11.922 -20.812 -5.32 1 98.62 42 SER B O 1
ATOM 1479 N N . ALA B 1 43 ? -13.164 -19.109 -4.711 1 98.5 43 ALA B N 1
ATOM 1480 C CA . ALA B 1 43 ? -14.359 -19.938 -4.59 1 98.5 43 ALA B CA 1
ATOM 1481 C C . ALA B 1 43 ? -14.961 -20.25 -5.961 1 98.5 43 ALA B C 1
ATOM 1483 O O . ALA B 1 43 ? -15.719 -21.203 -6.113 1 98.5 43 ALA B O 1
ATOM 1484 N N . ARG B 1 44 ? -14.625 -19.516 -6.961 1 98.19 44 ARG B N 1
ATOM 1485 C CA . ARG B 1 44 ? -15.156 -19.672 -8.312 1 98.19 44 ARG B CA 1
ATOM 1486 C C . ARG B 1 44 ? -14.125 -20.312 -9.234 1 98.19 44 ARG B C 1
ATOM 1488 O O . ARG B 1 44 ? -14.484 -21.078 -10.133 1 98.19 44 ARG B O 1
ATOM 1495 N N . ILE B 1 45 ? -12.867 -19.953 -9.055 1 98.5 45 ILE B N 1
ATOM 1496 C CA . ILE B 1 45 ? -11.734 -20.453 -9.828 1 98.5 45 ILE B CA 1
ATOM 1497 C C . ILE B 1 45 ? -10.688 -21.031 -8.875 1 98.5 45 ILE B C 1
ATOM 1499 O O . ILE B 1 45 ? -9.875 -20.281 -8.312 1 98.5 45 ILE B O 1
ATOM 1503 N N . PRO B 1 46 ? -10.688 -22.281 -8.75 1 97.19 46 PRO B N 1
ATOM 1504 C CA . PRO B 1 46 ? -9.781 -22.906 -7.781 1 97.19 46 PRO B CA 1
ATOM 1505 C C . PRO B 1 46 ? -8.312 -22.609 -8.07 1 97.19 46 PRO B C 1
ATOM 1507 O O . PRO B 1 46 ? -7.91 -22.5 -9.234 1 97.19 46 PRO B O 1
ATOM 1510 N N . THR B 1 47 ? -7.512 -22.531 -7.039 1 97.88 47 THR B N 1
ATOM 1511 C CA . THR B 1 47 ? -6.113 -22.141 -7.176 1 97.88 47 THR B CA 1
ATOM 1512 C C . THR B 1 47 ? -5.199 -23.359 -7.09 1 97.88 47 THR B C 1
ATOM 1514 O O . THR B 1 47 ? -4 -23.234 -6.836 1 97.88 47 THR B O 1
ATOM 1517 N N . ASP B 1 48 ? -5.727 -24.516 -7.281 1 97.38 48 ASP B N 1
ATOM 1518 C CA . ASP B 1 48 ? -4.922 -25.734 -7.242 1 97.38 48 ASP B CA 1
ATOM 1519 C C . ASP B 1 48 ? -4.402 -26.094 -8.633 1 97.38 48 ASP B C 1
ATOM 1521 O O . ASP B 1 48 ? -3.822 -27.172 -8.828 1 97.38 48 ASP B O 1
ATOM 1525 N N . THR B 1 49 ? -4.629 -25.312 -9.594 1 98.19 49 THR B N 1
ATOM 1526 C CA . THR B 1 49 ? -4.012 -25.391 -10.906 1 98.19 49 THR B CA 1
ATOM 1527 C C . THR B 1 49 ? -3.209 -24.125 -11.203 1 98.19 49 THR B C 1
ATOM 1529 O O . THR B 1 49 ? -3.467 -23.062 -10.617 1 98.19 49 THR B O 1
ATOM 1532 N N . LEU B 1 50 ? -2.246 -24.281 -12.086 1 98.5 50 LEU B N 1
ATOM 1533 C CA . LEU B 1 50 ? -1.427 -23.141 -12.461 1 98.5 50 LEU B CA 1
ATOM 1534 C C . LEU B 1 50 ? -2.285 -22.031 -13.062 1 98.5 50 LEU B C 1
ATOM 1536 O O . LEU B 1 50 ? -2.16 -20.859 -12.672 1 98.5 50 LEU B O 1
ATOM 1540 N N . VAL B 1 51 ? -3.156 -22.406 -13.984 1 98.56 51 VAL B N 1
ATOM 1541 C CA . VAL B 1 51 ? -4.004 -21.422 -14.664 1 98.56 51 VAL B CA 1
ATOM 1542 C C . VAL B 1 51 ? -4.898 -20.719 -13.648 1 98.56 51 VAL B C 1
ATOM 1544 O O . VAL B 1 51 ? -5.031 -19.5 -13.672 1 98.56 51 VAL B O 1
ATOM 1547 N N . GLY B 1 52 ? -5.539 -21.484 -12.758 1 98.75 52 GLY B N 1
ATOM 1548 C CA . GLY B 1 52 ? -6.375 -20.906 -11.727 1 98.75 52 GLY B CA 1
ATOM 1549 C C . GLY B 1 52 ? -5.617 -19.969 -10.797 1 98.75 52 GLY B C 1
ATOM 1550 O O . GLY B 1 52 ? -6.121 -18.906 -10.438 1 98.75 52 GLY B O 1
ATOM 1551 N N . ALA B 1 53 ? -4.43 -20.375 -10.391 1 98.69 53 ALA B N 1
ATOM 1552 C CA . ALA B 1 53 ? -3.582 -19.547 -9.547 1 98.69 53 ALA B CA 1
ATOM 1553 C C . ALA B 1 53 ? -3.227 -18.234 -10.242 1 98.69 53 ALA B C 1
ATOM 1555 O O . ALA B 1 53 ? -3.242 -17.172 -9.625 1 98.69 53 ALA B O 1
ATOM 1556 N N . LYS B 1 54 ? -2.955 -18.297 -11.539 1 98.75 54 LYS B N 1
ATOM 1557 C CA . LYS B 1 54 ? -2.539 -17.109 -12.289 1 98.75 54 LYS B CA 1
ATOM 1558 C C . LYS B 1 54 ? -3.711 -16.172 -12.508 1 98.75 54 LYS B C 1
ATOM 1560 O O . LYS B 1 54 ? -3.545 -14.945 -12.461 1 98.75 54 LYS B O 1
ATOM 1565 N N . ILE B 1 55 ? -4.855 -16.703 -12.742 1 98.88 55 ILE B N 1
ATOM 1566 C CA . ILE B 1 55 ? -6.051 -15.883 -12.875 1 98.88 55 ILE B CA 1
ATOM 1567 C C . ILE B 1 55 ? -6.324 -15.156 -11.562 1 98.88 55 ILE B C 1
ATOM 1569 O O . ILE B 1 55 ? -6.594 -13.953 -11.547 1 98.88 55 ILE B O 1
ATOM 1573 N N . ASN B 1 56 ? -6.293 -15.867 -10.484 1 98.94 56 ASN B N 1
ATOM 1574 C CA . ASN B 1 56 ? -6.52 -15.258 -9.18 1 98.94 56 ASN B CA 1
ATOM 1575 C C . ASN B 1 56 ? -5.469 -14.195 -8.867 1 98.94 56 ASN B C 1
ATOM 1577 O O . ASN B 1 56 ? -5.766 -13.195 -8.203 1 98.94 56 ASN B O 1
ATOM 1581 N N . MET B 1 57 ? -4.238 -14.391 -9.352 1 98.88 57 MET B N 1
ATOM 1582 C CA . MET B 1 57 ? -3.188 -13.398 -9.133 1 98.88 57 MET B CA 1
ATOM 1583 C C . MET B 1 57 ? -3.523 -12.094 -9.844 1 98.88 57 MET B C 1
ATOM 1585 O O . MET B 1 57 ? -3.295 -11.008 -9.297 1 98.88 57 MET B O 1
ATOM 1589 N N . VAL B 1 58 ? -4.082 -12.164 -11.023 1 98.94 58 VAL B N 1
ATOM 1590 C CA . VAL B 1 58 ? -4.508 -10.953 -11.719 1 98.94 58 VAL B CA 1
ATOM 1591 C C . VAL B 1 58 ? -5.578 -10.234 -10.906 1 98.94 58 VAL B C 1
ATOM 1593 O O . VAL B 1 58 ? -5.5 -9.016 -10.711 1 98.94 58 VAL B O 1
ATOM 1596 N N . TRP B 1 59 ? -6.539 -10.938 -10.398 1 98.88 59 TRP B N 1
ATOM 1597 C CA . TRP B 1 59 ? -7.641 -10.336 -9.656 1 98.88 59 TRP B CA 1
ATOM 1598 C C . TRP B 1 59 ? -7.168 -9.812 -8.305 1 98.88 59 TRP B C 1
ATOM 1600 O O . TRP B 1 59 ? -7.668 -8.805 -7.812 1 98.88 59 TRP B O 1
ATOM 1610 N N . ASP B 1 60 ? -6.219 -10.523 -7.672 1 98.94 60 ASP B N 1
ATOM 1611 C CA . ASP B 1 60 ? -5.562 -9.977 -6.488 1 98.94 60 ASP B CA 1
ATOM 1612 C C . ASP B 1 60 ? -4.867 -8.656 -6.805 1 98.94 60 ASP B C 1
ATOM 1614 O O . ASP B 1 60 ? -4.895 -7.723 -6 1 98.94 60 ASP B O 1
ATOM 1618 N N . GLY B 1 61 ? -4.203 -8.594 -7.961 1 98.94 61 GLY B N 1
ATOM 1619 C CA . GLY B 1 61 ? -3.586 -7.355 -8.398 1 98.94 61 GLY B CA 1
ATOM 1620 C C . GLY B 1 61 ? -4.582 -6.223 -8.578 1 98.94 61 GLY B C 1
ATOM 1621 O O . GLY B 1 61 ? -4.312 -5.086 -8.188 1 98.94 61 GLY B O 1
ATOM 1622 N N . LEU B 1 62 ? -5.695 -6.484 -9.164 1 98.94 62 LEU B N 1
ATOM 1623 C CA . LEU B 1 62 ? -6.742 -5.484 -9.336 1 98.94 62 LEU B CA 1
ATOM 1624 C C . LEU B 1 62 ? -7.27 -5.012 -7.984 1 98.94 62 LEU B C 1
ATOM 1626 O O . LEU B 1 62 ? -7.535 -3.822 -7.801 1 98.94 62 LEU B O 1
ATOM 1630 N N . PHE B 1 63 ? -7.473 -6.008 -7.09 1 98.94 63 PHE B N 1
ATOM 1631 C CA . PHE B 1 63 ? -7.801 -5.672 -5.707 1 98.94 63 PHE B CA 1
ATOM 1632 C C . PHE B 1 63 ? -6.754 -4.742 -5.113 1 98.94 63 PHE B C 1
ATOM 1634 O O . PHE B 1 63 ? -7.094 -3.74 -4.48 1 98.94 63 PHE B O 1
ATOM 1641 N N . HIS B 1 64 ? -5.445 -4.996 -5.328 1 98.94 64 HIS B N 1
ATOM 1642 C CA . HIS B 1 64 ? -4.359 -4.176 -4.801 1 98.94 64 HIS B CA 1
ATOM 1643 C C . HIS B 1 64 ? -4.332 -2.805 -5.465 1 98.94 64 HIS B C 1
ATOM 1645 O O . HIS B 1 64 ? -3.943 -1.815 -4.84 1 98.94 64 HIS B O 1
ATOM 1651 N N . VAL B 1 65 ? -4.809 -2.652 -6.727 1 98.94 65 VAL B N 1
ATOM 1652 C CA . VAL B 1 65 ? -4.938 -1.345 -7.359 1 98.94 65 VAL B CA 1
ATOM 1653 C C . VAL B 1 65 ? -5.926 -0.486 -6.574 1 98.94 65 VAL B C 1
ATOM 1655 O O . VAL B 1 65 ? -5.68 0.701 -6.344 1 98.94 65 VAL B O 1
ATOM 1658 N N . VAL B 1 66 ? -7.043 -1.088 -6.172 1 98.88 66 VAL B N 1
ATOM 1659 C CA . VAL B 1 66 ? -8.086 -0.356 -5.469 1 98.88 66 VAL B CA 1
ATOM 1660 C C . VAL B 1 66 ? -7.566 0.129 -4.121 1 98.88 66 VAL B C 1
ATOM 1662 O O . VAL B 1 66 ? -7.707 1.305 -3.775 1 98.88 66 VAL B O 1
ATOM 1665 N N . VAL B 1 67 ? -6.891 -0.743 -3.391 1 98.94 67 VAL B N 1
ATOM 1666 C CA . VAL B 1 67 ? -6.465 -0.35 -2.051 1 98.94 67 VAL B CA 1
ATOM 1667 C C . VAL B 1 67 ? -5.242 0.561 -2.145 1 98.94 67 VAL B C 1
ATOM 1669 O O . VAL B 1 67 ? -5.047 1.438 -1.302 1 98.94 67 VAL B O 1
ATOM 1672 N N . TRP B 1 68 ? -4.383 0.426 -3.18 1 98.94 68 TRP B N 1
ATOM 1673 C CA . TRP B 1 68 ? -3.312 1.376 -3.463 1 98.94 68 TRP B CA 1
ATOM 1674 C C . TRP B 1 68 ? -3.875 2.773 -3.707 1 98.94 68 TRP B C 1
ATOM 1676 O O . TRP B 1 68 ? -3.367 3.756 -3.162 1 98.94 68 TRP B O 1
ATOM 1686 N N . SER B 1 69 ? -4.934 2.828 -4.527 1 98.94 69 SER B N 1
ATOM 1687 C CA . SER B 1 69 ? -5.574 4.102 -4.84 1 98.94 69 SER B CA 1
ATOM 1688 C C . SER B 1 69 ? -6.172 4.738 -3.59 1 98.94 69 SER B C 1
ATOM 1690 O O . SER B 1 69 ? -6.062 5.953 -3.393 1 98.94 69 SER B O 1
ATOM 1692 N N . ALA B 1 70 ? -6.797 3.951 -2.764 1 98.94 70 ALA B N 1
ATOM 1693 C CA . ALA B 1 70 ? -7.344 4.461 -1.51 1 98.94 70 ALA B CA 1
ATOM 1694 C C . ALA B 1 70 ? -6.238 5.047 -0.63 1 98.94 70 ALA B C 1
ATOM 1696 O O . ALA B 1 70 ? -6.418 6.105 -0.021 1 98.94 70 ALA B O 1
ATOM 1697 N N . THR B 1 71 ? -5.109 4.383 -0.539 1 98.94 71 THR B N 1
ATOM 1698 C CA . THR B 1 71 ? -3.973 4.867 0.236 1 98.94 71 THR B CA 1
ATOM 1699 C C . THR B 1 71 ? -3.457 6.191 -0.327 1 98.94 71 THR B C 1
ATOM 1701 O O . THR B 1 71 ? -3.242 7.148 0.419 1 98.94 71 THR B O 1
ATOM 1704 N N . ALA B 1 72 ? -3.326 6.25 -1.668 1 98.94 72 ALA B N 1
ATOM 1705 C CA . ALA B 1 72 ? -2.852 7.465 -2.326 1 98.94 72 ALA B CA 1
ATOM 1706 C C . ALA B 1 72 ? -3.799 8.633 -2.068 1 98.94 72 ALA B C 1
ATOM 1708 O O . ALA B 1 72 ? -3.361 9.727 -1.707 1 98.94 72 ALA B O 1
ATOM 1709 N N . VAL B 1 73 ? -5.062 8.383 -2.252 1 98.94 73 VAL B N 1
ATOM 1710 C CA . VAL B 1 73 ? -6.074 9.406 -2.004 1 98.94 73 VAL B CA 1
ATOM 1711 C C . VAL B 1 73 ? -6.027 9.828 -0.539 1 98.94 73 VAL B C 1
ATOM 1713 O O . VAL B 1 73 ? -6.117 11.023 -0.23 1 98.94 73 VAL B O 1
ATOM 1716 N N . GLY B 1 74 ? -5.871 8.852 0.349 1 98.94 74 GLY B N 1
ATOM 1717 C CA . GLY B 1 74 ? -5.781 9.156 1.769 1 98.94 74 GLY B CA 1
ATOM 1718 C C . GLY B 1 74 ? -4.609 10.062 2.113 1 98.94 74 GLY B C 1
ATOM 1719 O O . GLY B 1 74 ? -4.75 10.984 2.918 1 98.94 74 GLY B O 1
ATOM 1720 N N . ILE B 1 75 ? -3.494 9.82 1.548 1 98.88 75 ILE B N 1
ATOM 1721 C CA . ILE B 1 75 ? -2.301 10.625 1.795 1 98.88 75 ILE B CA 1
ATOM 1722 C C . ILE B 1 75 ? -2.52 12.047 1.277 1 98.88 75 ILE B C 1
ATOM 1724 O O . ILE B 1 75 ? -2.172 13.016 1.95 1 98.88 75 ILE B O 1
ATOM 1728 N N . VAL B 1 76 ? -3.127 12.188 0.083 1 98.81 76 VAL B N 1
ATOM 1729 C CA . VAL B 1 76 ? -3.43 13.492 -0.481 1 98.81 76 VAL B CA 1
ATOM 1730 C C . VAL B 1 76 ? -4.422 14.227 0.421 1 98.81 76 VAL B C 1
ATOM 1732 O O . VAL B 1 76 ? -4.25 15.414 0.704 1 98.81 76 VAL B O 1
ATOM 1735 N N . LEU B 1 77 ? -5.418 13.539 0.883 1 98.88 77 LEU B N 1
ATOM 1736 C CA . LEU B 1 77 ? -6.41 14.141 1.769 1 98.88 77 LEU B CA 1
ATOM 1737 C C . LEU B 1 77 ? -5.773 14.562 3.09 1 98.88 77 LEU B C 1
ATOM 1739 O O . LEU B 1 77 ? -6.164 15.57 3.676 1 98.88 77 LEU B O 1
ATOM 1743 N N . LEU B 1 78 ? -4.844 13.773 3.576 1 98.75 78 LEU B N 1
ATOM 1744 C CA . LEU B 1 78 ? -4.137 14.141 4.793 1 98.75 78 LEU B CA 1
ATOM 1745 C C . LEU B 1 78 ? -3.385 15.461 4.605 1 98.75 78 LEU B C 1
ATOM 1747 O O . LEU B 1 78 ? -3.465 16.344 5.453 1 98.75 78 LEU B O 1
ATOM 1751 N N . TRP B 1 79 ? -2.746 15.578 3.48 1 98.38 79 TRP B N 1
ATOM 1752 C CA . TRP B 1 79 ? -2.018 16.797 3.174 1 98.38 79 TRP B CA 1
ATOM 1753 C C . TRP B 1 79 ? -2.965 18 3.1 1 98.38 79 TRP B C 1
ATOM 1755 O O . TRP B 1 79 ? -2.676 19.062 3.65 1 98.38 79 TRP B O 1
ATOM 1765 N N . ARG B 1 80 ? -4.062 17.781 2.463 1 98.12 80 ARG B N 1
ATOM 1766 C CA . ARG B 1 80 ? -5.047 18.844 2.342 1 98.12 80 ARG B CA 1
ATOM 1767 C C . ARG B 1 80 ? -5.625 19.219 3.703 1 98.12 80 ARG B C 1
ATOM 1769 O O . ARG B 1 80 ? -5.879 20.391 3.975 1 98.12 80 ARG B O 1
ATOM 1776 N N . ALA B 1 81 ? -5.824 18.234 4.508 1 97.75 81 ALA B N 1
ATOM 1777 C CA . ALA B 1 81 ? -6.363 18.469 5.844 1 97.75 81 ALA B CA 1
ATOM 1778 C C . ALA B 1 81 ? -5.41 19.328 6.672 1 97.75 81 ALA B C 1
ATOM 1780 O O . ALA B 1 81 ? -5.844 20.219 7.406 1 97.75 81 ALA B O 1
ATOM 1781 N N . VAL B 1 82 ? -4.152 19.047 6.586 1 95.94 82 VAL B N 1
ATOM 1782 C CA . VAL B 1 82 ? -3.113 19.75 7.32 1 95.94 82 VAL B CA 1
ATOM 1783 C C . VAL B 1 82 ? -3.094 21.219 6.898 1 95.94 82 VAL B C 1
ATOM 1785 O O . VAL B 1 82 ? -2.834 22.109 7.719 1 95.94 82 VAL B O 1
ATOM 1788 N N . LYS B 1 83 ? -3.451 21.453 5.617 1 94.94 83 LYS B N 1
ATOM 1789 C CA . LYS B 1 83 ? -3.371 22.797 5.078 1 94.94 83 LYS B CA 1
ATOM 1790 C C . LYS B 1 83 ? -4.695 23.547 5.246 1 94.94 83 LYS B C 1
ATOM 1792 O O . LYS B 1 83 ? -4.777 24.75 5.004 1 94.94 83 LYS B O 1
ATOM 1797 N N . CYS B 1 84 ? -5.656 22.812 5.594 1 94.56 84 CYS B N 1
ATOM 1798 C CA . CYS B 1 84 ? -6.988 23.391 5.727 1 94.56 84 CYS B CA 1
ATOM 1799 C C . CYS B 1 84 ? -7.113 24.172 7.02 1 94.56 84 CYS B C 1
ATOM 1801 O O . CYS B 1 84 ? -6.973 23.625 8.109 1 94.56 84 CYS B O 1
ATOM 1803 N N . PRO B 1 85 ? -7.434 25.516 6.953 1 93.44 85 PRO B N 1
ATOM 1804 C CA . PRO B 1 85 ? -7.621 26.297 8.18 1 93.44 85 PRO B CA 1
ATOM 1805 C C . PRO B 1 85 ? -8.766 25.766 9.039 1 93.44 85 PRO B C 1
ATOM 1807 O O . PRO B 1 85 ? -9.789 25.328 8.516 1 93.44 85 PRO B O 1
ATOM 1810 N N . GLY B 1 86 ? -8.57 25.672 10.289 1 93.44 86 GLY B N 1
ATOM 1811 C CA . GLY B 1 86 ? -9.625 25.25 11.211 1 93.44 86 GLY B CA 1
ATOM 1812 C C . GLY B 1 86 ? -9.578 23.781 11.531 1 93.44 86 GLY B C 1
ATOM 1813 O O . GLY B 1 86 ? -10.359 23.297 12.367 1 93.44 86 GLY B O 1
ATOM 1814 N N . THR B 1 87 ? -8.742 23.062 10.812 1 95.19 87 THR B N 1
ATOM 1815 C CA . THR B 1 87 ? -8.594 21.641 11.109 1 95.19 87 THR B CA 1
ATOM 1816 C C . THR B 1 87 ? -7.867 21.453 12.438 1 95.19 87 THR B C 1
ATOM 1818 O O . THR B 1 87 ? -6.809 22.031 12.672 1 95.19 87 THR B O 1
ATOM 1821 N N . LEU B 1 88 ? -8.5 20.719 13.305 1 95.69 88 LEU B N 1
ATOM 1822 C CA . LEU B 1 88 ? -7.832 20.297 14.531 1 95.69 88 LEU B CA 1
ATOM 1823 C C . LEU B 1 88 ? -6.922 19.094 14.266 1 95.69 88 LEU B C 1
ATOM 1825 O O . LEU B 1 88 ? -7.398 17.984 14.016 1 95.69 88 LEU B O 1
ATOM 1829 N N . LEU B 1 89 ? -5.691 19.266 14.328 1 95.88 89 LEU B N 1
ATOM 1830 C CA . LEU B 1 89 ? -4.707 18.234 14.039 1 95.88 89 LEU B CA 1
ATOM 1831 C C . LEU B 1 89 ? -4.492 17.344 15.258 1 95.88 89 LEU B C 1
ATOM 1833 O O . LEU B 1 89 ? -3.506 17.484 15.977 1 95.88 89 LEU B O 1
ATOM 1837 N N . SER B 1 90 ? -5.309 16.406 15.391 1 97.25 90 SER B N 1
ATOM 1838 C CA . SER B 1 90 ? -5.266 15.453 16.5 1 97.25 90 SER B CA 1
ATOM 1839 C C . SER B 1 90 ? -4.742 14.094 16.047 1 97.25 90 SER B C 1
ATOM 1841 O O . SER B 1 90 ? -5.359 13.438 15.203 1 97.25 90 SER B O 1
ATOM 1843 N N . GLY B 1 91 ? -3.662 13.617 16.656 1 97.5 91 GLY B N 1
ATOM 1844 C CA . GLY B 1 91 ? -3.123 12.305 16.359 1 97.5 91 GLY B CA 1
ATOM 1845 C C . GLY B 1 91 ? -4.066 11.172 16.719 1 97.5 91 GLY B C 1
ATOM 1846 O O . GLY B 1 91 ? -4.137 10.164 16.031 1 97.5 91 GLY B O 1
ATOM 1847 N N . ARG B 1 92 ? -4.703 11.359 17.797 1 97.88 92 ARG B N 1
ATOM 1848 C CA . ARG B 1 92 ? -5.691 10.375 18.234 1 97.88 92 ARG B CA 1
ATOM 1849 C C . ARG B 1 92 ? -6.801 10.227 17.203 1 97.88 92 ARG B C 1
ATOM 185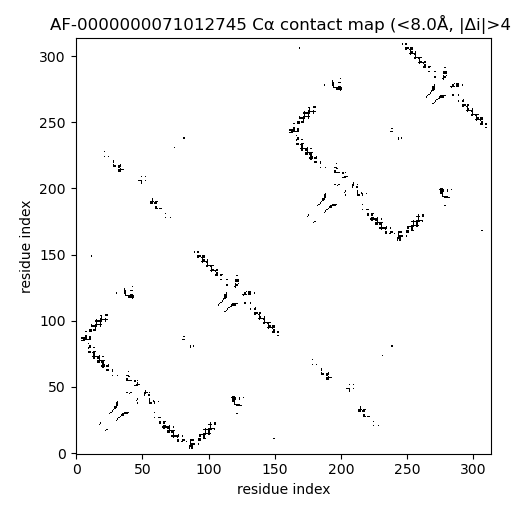1 O O . ARG B 1 92 ? -7.215 9.102 16.891 1 97.88 92 ARG B O 1
ATOM 1858 N N . ALA B 1 93 ? -7.297 11.359 16.688 1 98.12 93 ALA B N 1
ATOM 1859 C CA . ALA B 1 93 ? -8.336 11.32 15.656 1 98.12 93 ALA B CA 1
ATOM 1860 C C . ALA B 1 93 ? -7.824 10.656 14.383 1 98.12 93 ALA B C 1
ATOM 1862 O O . ALA B 1 93 ? -8.539 9.875 13.75 1 98.12 93 ALA B O 1
ATOM 1863 N N . LEU B 1 94 ? -6.609 11 14.031 1 98.56 94 LEU B N 1
ATOM 1864 C CA . LEU B 1 94 ? -6.035 10.414 12.828 1 98.56 94 LEU B CA 1
ATOM 1865 C C . LEU B 1 94 ? -5.871 8.906 12.977 1 98.56 94 LEU B C 1
ATOM 1867 O O . LEU B 1 94 ? -6.285 8.148 12.102 1 98.56 94 LEU B O 1
ATOM 1871 N N . PHE B 1 95 ? -5.324 8.469 14.07 1 98.69 95 PHE B N 1
ATOM 1872 C CA . PHE B 1 95 ? -5.121 7.043 14.297 1 98.69 95 PHE B CA 1
ATOM 1873 C C . PHE B 1 95 ? -6.457 6.316 14.414 1 98.69 95 PHE B C 1
ATOM 1875 O O . PHE B 1 95 ? -6.648 5.254 13.82 1 98.69 95 PHE B O 1
ATOM 1882 N N . GLY B 1 96 ? -7.332 6.883 15.18 1 98.81 96 GLY B N 1
ATOM 1883 C CA . GLY B 1 96 ? -8.656 6.305 15.297 1 98.81 96 GLY B CA 1
ATOM 1884 C C . GLY B 1 96 ? -9.375 6.164 13.969 1 98.81 96 GLY B C 1
ATOM 1885 O O . GLY B 1 96 ? -10.023 5.152 13.711 1 98.81 96 GLY B O 1
ATOM 1886 N N . SER B 1 97 ? -9.312 7.164 13.125 1 98.88 97 SER B N 1
ATOM 1887 C CA . SER B 1 97 ? -9.977 7.113 11.828 1 98.88 97 SER B CA 1
ATOM 1888 C C . SER B 1 97 ? -9.312 6.094 10.906 1 98.88 97 SER B C 1
ATOM 1890 O O . SER B 1 97 ? -9.977 5.492 10.062 1 98.88 97 SER B O 1
ATOM 1892 N N . THR B 1 98 ? -8 5.875 11.039 1 98.94 98 THR B N 1
ATOM 1893 C CA . THR B 1 98 ? -7.336 4.82 10.281 1 98.94 98 THR B CA 1
ATOM 1894 C C . THR B 1 98 ? -7.855 3.447 10.688 1 98.94 98 THR B C 1
ATOM 1896 O O . THR B 1 98 ? -8.094 2.59 9.828 1 98.94 98 THR B O 1
ATOM 1899 N N . LEU B 1 99 ? -8.031 3.244 11.992 1 98.94 99 LEU B N 1
ATOM 1900 C CA . LEU B 1 99 ? -8.625 1.995 12.461 1 98.94 99 LEU B CA 1
ATOM 1901 C C . LEU B 1 99 ? -10.047 1.839 11.93 1 98.94 99 LEU B C 1
ATOM 1903 O O . LEU B 1 99 ? -10.438 0.747 11.516 1 98.94 99 LEU B O 1
ATOM 1907 N N . LEU B 1 100 ? -10.812 2.941 12 1 98.94 100 LEU B N 1
ATOM 1908 C CA . LEU B 1 100 ? -12.18 2.934 11.484 1 98.94 100 LEU B CA 1
ATOM 1909 C C . LEU B 1 100 ? -12.203 2.551 10.008 1 98.94 100 LEU B C 1
ATOM 1911 O O . LEU B 1 100 ? -13.023 1.738 9.586 1 98.94 100 LEU B O 1
ATOM 1915 N N . GLY B 1 101 ? -11.289 3.096 9.219 1 98.94 101 GLY B N 1
ATOM 1916 C CA . GLY B 1 101 ? -11.172 2.756 7.812 1 98.94 101 GLY B CA 1
ATOM 1917 C C . GLY B 1 101 ? -10.812 1.303 7.574 1 98.94 101 GLY B C 1
ATOM 1918 O O . GLY B 1 101 ? -11.359 0.657 6.68 1 98.94 101 GLY B O 1
ATOM 1919 N N . PHE B 1 102 ? -9.82 0.779 8.344 1 98.94 102 PHE B N 1
ATOM 1920 C CA . PHE B 1 102 ? -9.453 -0.631 8.273 1 98.94 102 PHE B CA 1
ATOM 1921 C C . PHE B 1 102 ? -10.656 -1.519 8.555 1 98.94 102 PHE B C 1
ATOM 1923 O O . PHE B 1 102 ? -10.906 -2.484 7.836 1 98.94 102 PHE B O 1
ATOM 1930 N N . GLY B 1 103 ? -11.398 -1.16 9.594 1 98.94 103 GLY B N 1
ATOM 1931 C CA . GLY B 1 103 ? -12.617 -1.893 9.914 1 98.94 103 GLY B CA 1
ATOM 1932 C C . GLY B 1 103 ? -13.656 -1.829 8.805 1 98.94 103 GLY B C 1
ATOM 1933 O O . GLY B 1 103 ? -14.328 -2.824 8.523 1 98.94 103 GLY B O 1
ATOM 1934 N N . LEU B 1 104 ? -13.844 -0.633 8.281 1 98.94 104 LEU B N 1
ATOM 1935 C CA . LEU B 1 104 ? -14.773 -0.467 7.168 1 98.94 104 LEU B CA 1
ATOM 1936 C C . LEU B 1 104 ? -14.391 -1.37 6 1 98.94 104 LEU B C 1
ATOM 1938 O O . LEU B 1 104 ? -15.266 -1.981 5.375 1 98.94 104 LEU B O 1
ATOM 1942 N N . PHE B 1 105 ? -13.141 -1.441 5.664 1 98.94 105 PHE B N 1
ATOM 1943 C CA . PHE B 1 105 ? -12.672 -2.367 4.637 1 98.94 105 PHE B CA 1
ATOM 1944 C C . PHE B 1 105 ? -13.102 -3.793 4.961 1 98.94 105 PHE B C 1
ATOM 1946 O O . PHE B 1 105 ? -13.648 -4.492 4.109 1 98.94 105 PHE B O 1
ATOM 1953 N N . ASN B 1 106 ? -12.742 -4.242 6.219 1 98.94 106 ASN B N 1
ATOM 1954 C CA . ASN B 1 106 ? -13.109 -5.602 6.602 1 98.94 106 ASN B CA 1
ATOM 1955 C C . ASN B 1 106 ? -14.609 -5.84 6.465 1 98.94 106 ASN B C 1
ATOM 1957 O O . ASN B 1 106 ? -15.031 -6.891 5.984 1 98.94 106 ASN B O 1
ATOM 1961 N N . ALA B 1 107 ? -15.398 -4.902 6.91 1 98.81 107 ALA B N 1
ATOM 1962 C CA . ALA B 1 107 ? -16.859 -5.047 6.895 1 98.81 107 ALA B CA 1
ATOM 1963 C C . ALA B 1 107 ? -17.375 -5.137 5.465 1 98.81 107 ALA B C 1
ATOM 1965 O O . ALA B 1 107 ? -18.156 -6.039 5.137 1 98.81 107 ALA B O 1
ATOM 1966 N N . ILE B 1 108 ? -16.922 -4.238 4.586 1 98.69 108 ILE B N 1
ATOM 1967 C CA . ILE B 1 108 ? -17.406 -4.184 3.213 1 98.69 108 ILE B CA 1
ATOM 1968 C C . ILE B 1 108 ? -16.906 -5.406 2.439 1 98.69 108 ILE B C 1
ATOM 1970 O O . ILE B 1 108 ? -17.703 -6.09 1.781 1 98.69 108 ILE B O 1
ATOM 1974 N N . GLU B 1 109 ? -15.617 -5.676 2.523 1 98.56 109 GLU B N 1
ATOM 1975 C CA . GLU B 1 109 ? -15.031 -6.844 1.871 1 98.56 109 GLU B CA 1
ATOM 1976 C C . GLU B 1 109 ? -15.695 -8.133 2.357 1 98.56 109 GLU B C 1
ATOM 1978 O O . GLU B 1 109 ? -16.031 -9 1.554 1 98.56 109 GLU B O 1
ATOM 1983 N N . GLY B 1 110 ? -15.836 -8.289 3.645 1 98.44 110 GLY B N 1
ATOM 1984 C CA . GLY B 1 110 ? -16.453 -9.477 4.215 1 98.44 110 GLY B CA 1
ATOM 1985 C C . GLY B 1 110 ? -17.906 -9.656 3.789 1 98.44 110 GLY B C 1
ATOM 1986 O O . GLY B 1 110 ? -18.297 -10.758 3.389 1 98.44 110 GLY B O 1
ATOM 1987 N N . LEU B 1 111 ? -18.656 -8.609 3.916 1 98.5 111 LEU B N 1
ATOM 1988 C CA . LEU B 1 111 ? -20.078 -8.703 3.582 1 98.5 111 LEU B CA 1
ATOM 1989 C C . LEU B 1 111 ? -20.266 -8.914 2.084 1 98.5 111 LEU B C 1
ATOM 1991 O O . LEU B 1 111 ? -20.984 -9.828 1.671 1 98.5 111 LEU B O 1
ATOM 1995 N N . VAL B 1 112 ? -19.594 -8.164 1.253 1 98.44 112 VAL B N 1
ATOM 1996 C CA . VAL B 1 112 ? -19.828 -8.156 -0.186 1 98.44 112 VAL B CA 1
ATOM 1997 C C . VAL B 1 112 ? -19.188 -9.383 -0.825 1 98.44 112 VAL B C 1
ATOM 1999 O O . VAL B 1 112 ? -19.859 -10.203 -1.442 1 98.44 112 VAL B O 1
ATOM 2002 N N . ASN B 1 113 ? -17.906 -9.617 -0.602 1 98.56 113 ASN B N 1
ATOM 2003 C CA . ASN B 1 113 ? -17.172 -10.656 -1.325 1 98.56 113 ASN B CA 1
ATOM 2004 C C . ASN B 1 113 ? -17.391 -12.031 -0.708 1 98.56 113 ASN B C 1
ATOM 2006 O O . ASN B 1 113 ? -17.531 -13.023 -1.425 1 98.56 113 ASN B O 1
ATOM 2010 N N . HIS B 1 114 ? -17.453 -12.156 0.616 1 98.5 114 HIS B N 1
ATOM 2011 C CA . HIS B 1 114 ? -17.547 -13.453 1.281 1 98.5 114 HIS B CA 1
ATOM 2012 C C . HIS B 1 114 ? -18.984 -13.93 1.35 1 98.5 114 HIS B C 1
ATOM 2014 O O . HIS B 1 114 ? -19.266 -15.117 1.161 1 98.5 114 HIS B O 1
ATOM 2020 N N . HIS B 1 115 ? -19.938 -12.961 1.639 1 97.81 115 HIS B N 1
ATOM 2021 C CA . HIS B 1 115 ? -21.281 -13.422 1.996 1 97.81 115 HIS B CA 1
ATOM 2022 C C . HIS B 1 115 ? -22.266 -13.18 0.86 1 97.81 115 HIS B C 1
ATOM 2024 O O . HIS B 1 115 ? -23.141 -14.008 0.606 1 97.81 115 HIS B O 1
ATOM 2030 N N . ILE B 1 116 ? -22.203 -12.078 0.222 1 98.25 116 ILE B N 1
ATOM 2031 C CA . ILE B 1 116 ? -23.203 -11.758 -0.792 1 98.25 116 ILE B CA 1
ATOM 2032 C C . ILE B 1 116 ? -22.797 -12.391 -2.125 1 98.25 116 ILE B C 1
ATOM 2034 O O . ILE B 1 116 ? -23.562 -13.156 -2.713 1 98.25 116 ILE B O 1
ATOM 2038 N N . LEU B 1 117 ? -21.516 -12.156 -2.596 1 98.25 117 LEU B N 1
ATOM 2039 C CA . LEU B 1 117 ? -21.078 -12.586 -3.922 1 98.25 117 LEU B CA 1
ATOM 2040 C C . LEU B 1 117 ? -20.406 -13.953 -3.859 1 98.25 117 LEU B C 1
ATOM 2042 O O . LEU B 1 117 ? -20.266 -14.625 -4.883 1 98.25 117 LEU B O 1
ATOM 2046 N N . ASN B 1 118 ? -19.953 -14.312 -2.686 1 98.12 118 ASN B N 1
ATOM 2047 C CA . ASN B 1 118 ? -19.281 -15.602 -2.498 1 98.12 118 ASN B CA 1
ATOM 2048 C C . ASN B 1 118 ? -18.125 -15.781 -3.471 1 98.12 118 ASN B C 1
ATOM 2050 O O . ASN B 1 118 ? -18 -16.828 -4.113 1 98.12 118 ASN B O 1
ATOM 2054 N N . LEU B 1 119 ? -17.359 -14.766 -3.615 1 98.62 119 LEU B N 1
ATOM 2055 C CA . LEU B 1 119 ? -16.203 -14.805 -4.5 1 98.62 119 LEU B CA 1
ATOM 2056 C C . LEU B 1 119 ? -15.062 -15.609 -3.871 1 98.62 119 LEU B C 1
ATOM 2058 O O . LEU B 1 119 ? -14.281 -16.234 -4.582 1 98.62 119 LEU B O 1
ATOM 2062 N N . HIS B 1 120 ? -14.914 -15.516 -2.623 1 98.75 120 HIS B N 1
ATOM 2063 C CA . HIS B 1 120 ? -13.961 -16.281 -1.824 1 98.75 120 HIS B CA 1
ATOM 2064 C C . HIS B 1 120 ? -14.352 -16.266 -0.349 1 98.75 120 HIS B C 1
ATOM 2066 O O . HIS B 1 120 ? -15.219 -15.5 0.066 1 98.75 120 HIS B O 1
ATOM 2072 N N . HIS B 1 121 ? -13.789 -17.094 0.401 1 98.75 121 HIS B N 1
ATOM 2073 C CA . HIS B 1 121 ? -13.969 -17.188 1.845 1 98.75 121 HIS B CA 1
ATOM 2074 C C . HIS B 1 121 ? -12.633 -17.094 2.578 1 98.75 121 HIS B C 1
ATOM 2076 O O . HIS B 1 121 ? -11.578 -17.344 1.988 1 98.75 121 HIS B O 1
ATOM 2082 N N . VAL B 1 122 ? -12.633 -16.656 3.824 1 98.62 122 VAL B N 1
ATOM 2083 C CA . VAL B 1 122 ? -11.406 -16.391 4.566 1 98.62 122 VAL B CA 1
ATOM 2084 C C . VAL B 1 122 ? -10.508 -17.625 4.547 1 98.62 122 VAL B C 1
ATOM 2086 O O . VAL B 1 122 ? -9.32 -17.531 4.25 1 98.62 122 VAL B O 1
ATOM 2089 N N . TYR B 1 123 ? -11.023 -18.672 4.973 1 98.56 123 TYR B N 1
ATOM 2090 C CA . TYR B 1 123 ? -10.367 -19.969 4.824 1 98.56 123 TYR B CA 1
ATOM 2091 C C . TYR B 1 123 ? -11.055 -20.812 3.756 1 98.56 123 TYR B C 1
ATOM 2093 O O . TYR B 1 123 ? -11.992 -21.562 4.051 1 98.56 123 TYR B O 1
ATOM 2101 N N . GLU B 1 124 ? -10.547 -20.766 2.57 1 98.31 124 GLU B N 1
ATOM 2102 C CA . GLU B 1 124 ? -11.242 -21.25 1.387 1 98.31 124 GLU B CA 1
ATOM 2103 C C . GLU B 1 124 ? -11.531 -22.75 1.498 1 98.31 124 GLU B C 1
ATOM 2105 O O . GLU B 1 124 ? -12.586 -23.219 1.063 1 98.31 124 GLU B O 1
ATOM 2110 N N . ARG B 1 125 ? -10.594 -23.453 2.076 1 97 125 ARG B N 1
ATOM 2111 C CA . ARG B 1 125 ? -10.758 -24.906 2.168 1 97 125 ARG B CA 1
ATOM 2112 C C . ARG B 1 125 ? -12.008 -25.266 2.961 1 97 125 ARG B C 1
ATOM 2114 O O . ARG B 1 125 ? -12.602 -26.328 2.74 1 97 125 ARG B O 1
ATOM 2121 N N . ALA B 1 126 ? -12.43 -24.406 3.818 1 97.88 126 ALA B N 1
ATOM 2122 C CA . ALA B 1 126 ? -13.594 -24.656 4.66 1 97.88 126 ALA B CA 1
ATOM 2123 C C . ALA B 1 126 ? -14.859 -24.062 4.039 1 97.88 126 ALA B C 1
ATOM 2125 O O . ALA B 1 126 ? -15.961 -24.25 4.559 1 97.88 126 ALA B O 1
ATOM 2126 N N . GLY B 1 127 ? -14.742 -23.375 2.873 1 97.38 127 GLY B N 1
ATOM 2127 C CA . GLY B 1 127 ? -15.891 -22.672 2.332 1 97.38 127 GLY B CA 1
ATOM 2128 C C . GLY B 1 127 ? -16.422 -21.594 3.266 1 97.38 127 GLY B C 1
ATOM 2129 O O . GLY B 1 127 ? -15.656 -20.953 3.975 1 97.38 127 GLY B O 1
ATOM 2130 N N . GLN B 1 128 ? -17.734 -21.234 3.068 1 96.94 128 GLN B N 1
ATOM 2131 C CA . GLN B 1 128 ? -18.328 -20.312 4.039 1 96.94 128 GLN B CA 1
ATOM 2132 C C . GLN B 1 128 ? -18.328 -20.922 5.438 1 96.94 128 GLN B C 1
ATOM 2134 O O . GLN B 1 128 ? -18.891 -22 5.652 1 96.94 128 GLN B O 1
ATOM 2139 N N . SER B 1 129 ? -17.641 -20.344 6.363 1 98.06 129 SER B N 1
ATOM 2140 C CA . SER B 1 129 ? -17.406 -20.922 7.684 1 98.06 129 SER B CA 1
ATOM 2141 C C . SER B 1 129 ? -17.375 -19.844 8.766 1 98.06 129 SER B C 1
ATOM 2143 O O . SER B 1 129 ? -17.672 -18.672 8.5 1 98.06 129 SER B O 1
ATOM 2145 N N . ILE B 1 130 ? -16.984 -20.219 9.977 1 98.44 130 ILE B N 1
ATOM 2146 C CA . ILE B 1 130 ? -16.906 -19.328 11.125 1 98.44 130 ILE B CA 1
ATOM 2147 C C . ILE B 1 130 ? -15.875 -18.234 10.867 1 98.44 130 ILE B C 1
ATOM 2149 O O . ILE B 1 130 ? -16.016 -17.109 11.344 1 98.44 130 ILE B O 1
ATOM 2153 N N . TRP B 1 131 ? -14.938 -18.531 10.031 1 98.56 131 TRP B N 1
ATOM 2154 C CA . TRP B 1 131 ? -13.852 -17.578 9.773 1 98.56 131 TRP B CA 1
ATOM 2155 C C . TRP B 1 131 ? -14.367 -16.359 9.023 1 98.56 131 TRP B C 1
ATOM 2157 O O . TRP B 1 131 ? -13.859 -15.25 9.219 1 98.56 131 TRP B O 1
ATOM 2167 N N . ASP B 1 132 ? -15.344 -16.484 8.211 1 98.69 132 ASP B N 1
ATOM 2168 C CA . ASP B 1 132 ? -15.961 -15.344 7.539 1 98.69 132 ASP B CA 1
ATOM 2169 C C . ASP B 1 132 ? -16.641 -14.422 8.547 1 98.69 132 ASP B C 1
ATOM 2171 O O . ASP B 1 132 ? -16.625 -13.195 8.391 1 98.69 132 ASP B O 1
ATOM 2175 N N . TYR B 1 133 ? -17.234 -15 9.531 1 98.62 133 TYR B N 1
ATOM 2176 C CA . TYR B 1 133 ? -17.891 -14.211 10.562 1 98.62 133 TYR B CA 1
ATOM 2177 C C . TYR B 1 133 ? -16.875 -13.547 11.484 1 98.62 133 TYR B C 1
ATOM 2179 O O . TYR B 1 133 ? -17.078 -12.414 11.93 1 98.62 133 TYR B O 1
ATOM 2187 N N . VAL B 1 134 ? -15.797 -14.281 11.766 1 98.69 134 VAL B N 1
ATOM 2188 C CA . VAL B 1 134 ? -14.727 -13.711 12.57 1 98.69 134 VAL B CA 1
ATOM 2189 C C . VAL B 1 134 ? -14.133 -12.5 11.844 1 98.69 134 VAL B C 1
ATOM 2191 O O . VAL B 1 134 ? -13.836 -11.477 12.477 1 98.69 134 VAL B O 1
ATOM 2194 N N . PHE B 1 135 ? -13.969 -12.656 10.555 1 98.75 135 PHE B N 1
ATOM 2195 C CA . PHE B 1 135 ? -13.461 -11.555 9.742 1 98.75 135 PHE B CA 1
ATOM 2196 C C . PHE B 1 135 ? -14.398 -10.352 9.812 1 98.75 135 PHE B C 1
ATOM 2198 O O . PHE B 1 135 ? -13.953 -9.219 10.016 1 98.75 135 PHE B O 1
ATOM 2205 N N . LEU B 1 136 ? -15.734 -10.523 9.719 1 98.56 136 LEU B N 1
ATOM 2206 C CA . LEU B 1 136 ? -16.719 -9.453 9.852 1 98.56 136 LEU B CA 1
ATOM 2207 C C . LEU B 1 136 ? -16.672 -8.836 11.242 1 98.56 136 LEU B C 1
ATOM 2209 O O . LEU B 1 136 ? -16.719 -7.613 11.383 1 98.56 136 LEU B O 1
ATOM 2213 N N . ALA B 1 137 ? -16.547 -9.672 12.25 1 98.75 137 ALA B N 1
ATOM 2214 C CA . ALA B 1 137 ? -16.484 -9.195 13.633 1 98.75 137 ALA B CA 1
ATOM 2215 C C . ALA B 1 137 ? -15.25 -8.32 13.859 1 98.75 137 ALA B C 1
ATOM 2217 O O . ALA B 1 137 ? -15.312 -7.344 14.609 1 98.75 137 ALA B O 1
ATOM 2218 N N . SER B 1 138 ? -14.164 -8.695 13.211 1 98.81 138 SER B N 1
ATOM 2219 C CA . SER B 1 138 ? -12.953 -7.883 13.328 1 98.81 138 SER B CA 1
ATOM 2220 C C . SER B 1 138 ? -13.164 -6.488 12.75 1 98.81 138 SER B C 1
ATOM 2222 O O . SER B 1 138 ? -12.641 -5.504 13.273 1 98.81 138 SER B O 1
ATOM 2224 N N . GLY B 1 139 ? -13.945 -6.41 11.625 1 98.88 139 GLY B N 1
ATOM 2225 C CA . GLY B 1 139 ? -14.297 -5.113 11.07 1 98.88 139 GLY B CA 1
ATOM 2226 C C . GLY B 1 139 ? -15.086 -4.246 12.039 1 98.88 139 GLY B C 1
ATOM 2227 O O . GLY B 1 139 ? -14.75 -3.074 12.234 1 98.88 139 GLY B O 1
ATOM 2228 N N . VAL B 1 140 ? -16.031 -4.816 12.68 1 98.75 140 VAL B N 1
ATOM 2229 C CA . VAL B 1 140 ? -16.875 -4.102 13.633 1 98.75 140 VAL B CA 1
ATOM 2230 C C . VAL B 1 140 ? -16.031 -3.654 14.828 1 98.75 140 VAL B C 1
ATOM 2232 O O . VAL B 1 140 ? -16.141 -2.512 15.273 1 98.75 140 VAL B O 1
ATOM 2235 N N . ALA B 1 141 ? -15.18 -4.566 15.312 1 98.88 141 ALA B N 1
ATOM 2236 C CA . ALA B 1 141 ? -14.328 -4.25 16.453 1 98.88 141 ALA B CA 1
ATOM 2237 C C . ALA B 1 141 ? -13.406 -3.076 16.156 1 98.88 141 ALA B C 1
ATOM 2239 O O . ALA B 1 141 ? -13.258 -2.164 16.969 1 98.88 141 ALA B O 1
ATOM 2240 N N . LEU B 1 142 ? -12.812 -3.053 15 1 98.94 142 LEU B N 1
ATOM 2241 C CA . LEU B 1 142 ? -11.922 -1.977 14.594 1 98.94 142 LEU B CA 1
ATOM 2242 C C . LEU B 1 142 ? -12.68 -0.667 14.422 1 98.94 142 LEU B C 1
ATOM 2244 O O . LEU B 1 142 ? -12.203 0.394 14.82 1 98.94 142 LEU B O 1
ATOM 2248 N N . MET B 1 143 ? -13.844 -0.754 13.812 1 98.88 143 MET B N 1
ATOM 2249 C CA . MET B 1 143 ? -14.656 0.443 13.625 1 98.88 143 MET B CA 1
ATOM 2250 C C . MET B 1 143 ? -15.039 1.058 14.969 1 98.88 143 MET B C 1
ATOM 2252 O O . MET B 1 143 ? -14.977 2.275 15.141 1 98.88 143 MET B O 1
ATOM 2256 N N . LEU B 1 144 ? -15.422 0.222 15.922 1 98.81 144 LEU B N 1
ATOM 2257 C CA . LEU B 1 144 ? -15.82 0.716 17.234 1 98.81 144 LEU B CA 1
ATOM 2258 C C . LEU B 1 144 ? -14.625 1.331 17.969 1 98.81 144 LEU B C 1
ATOM 2260 O O . LEU B 1 144 ? -14.75 2.387 18.594 1 98.81 144 LEU B O 1
ATOM 2264 N N . ALA B 1 145 ? -13.5 0.662 17.891 1 98.81 145 ALA B N 1
ATOM 2265 C CA . ALA B 1 145 ? -12.281 1.193 18.516 1 98.81 145 ALA B CA 1
ATOM 2266 C C . ALA B 1 145 ? -11.906 2.545 17.906 1 98.81 145 ALA B C 1
ATOM 2268 O O . ALA B 1 145 ? -11.648 3.504 18.641 1 98.81 145 ALA B O 1
ATOM 2269 N N . GLY B 1 146 ? -11.922 2.562 16.578 1 98.81 146 GLY B N 1
ATOM 2270 C CA . GLY B 1 146 ? -11.609 3.814 15.898 1 98.81 146 GLY B CA 1
ATOM 2271 C C . GLY B 1 146 ? -12.594 4.926 16.219 1 98.81 146 GLY B C 1
ATOM 2272 O O . GLY B 1 146 ? -12.188 6.059 16.5 1 98.81 146 GLY B O 1
ATOM 2273 N N . TRP B 1 147 ? -13.844 4.633 16.203 1 98.31 147 TRP B N 1
ATOM 2274 C CA . TRP B 1 147 ? -14.906 5.586 16.5 1 98.31 147 TRP B CA 1
ATOM 2275 C C . TRP B 1 147 ? -14.75 6.133 17.922 1 98.31 147 TRP B C 1
ATOM 2277 O O . TRP B 1 147 ? -14.898 7.34 18.141 1 98.31 147 TR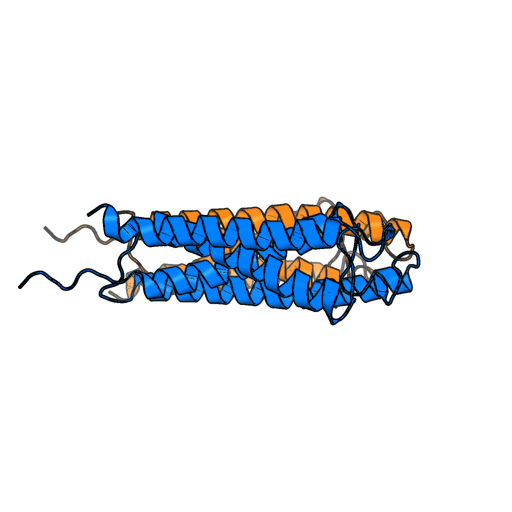P B O 1
ATOM 2287 N N . SER B 1 148 ? -14.469 5.301 18.891 1 98.19 148 SER B N 1
ATOM 2288 C CA . SER B 1 148 ? -14.289 5.711 20.281 1 98.19 148 SER B CA 1
ATOM 2289 C C . SER B 1 148 ? -13.117 6.68 20.422 1 98.19 148 SER B C 1
ATOM 2291 O O . SER B 1 148 ? -13.188 7.637 21.188 1 98.19 148 SER B O 1
ATOM 2293 N N . MET B 1 149 ? -12.086 6.441 19.703 1 98.06 149 MET B N 1
ATOM 2294 C CA . MET B 1 149 ? -10.906 7.309 19.75 1 98.06 149 MET B CA 1
ATOM 2295 C C . MET B 1 149 ? -11.227 8.688 19.188 1 98.06 149 MET B C 1
ATOM 2297 O O . MET B 1 149 ? -10.805 9.703 19.75 1 98.06 149 MET B O 1
ATOM 2301 N N . ILE B 1 150 ? -11.953 8.727 18.125 1 97.56 150 ILE B N 1
ATOM 2302 C CA . ILE B 1 150 ? -12.32 9.984 17.484 1 97.56 150 ILE B CA 1
ATOM 2303 C C . ILE B 1 150 ? -13.227 10.789 18.422 1 97.56 150 ILE B C 1
ATOM 2305 O O . ILE B 1 150 ? -13.031 12 18.594 1 97.56 150 ILE B O 1
ATOM 2309 N N . ARG B 1 151 ? -14.148 10.156 19.062 1 95.88 151 ARG B N 1
ATOM 2310 C CA . ARG B 1 151 ? -15.102 10.82 19.953 1 95.88 151 ARG B CA 1
ATOM 2311 C C . ARG B 1 151 ? -14.398 11.375 21.188 1 95.88 151 ARG B C 1
ATOM 2313 O O . ARG B 1 151 ? -14.852 12.352 21.781 1 95.88 151 ARG B O 1
ATOM 2320 N N . GLY B 1 152 ? -13.398 10.781 21.531 1 92.75 152 GLY B N 1
ATOM 2321 C CA . GLY B 1 152 ? -12.672 11.188 22.719 1 92.75 152 GLY B CA 1
ATOM 2322 C C . GLY B 1 152 ? -11.883 12.477 22.516 1 92.75 152 GLY B C 1
ATOM 2323 O O . GLY B 1 152 ? -11.461 13.102 23.5 1 92.75 152 GLY B O 1
ATOM 2324 N N . VAL B 1 153 ? -11.57 12.922 21.344 1 88.19 153 VAL B N 1
ATOM 2325 C CA . VAL B 1 153 ? -10.805 14.133 21.047 1 88.19 153 VAL B CA 1
ATOM 2326 C C . VAL B 1 153 ? -11.586 15.359 21.516 1 88.19 153 VAL B C 1
ATOM 2328 O O . VAL B 1 153 ? -11.008 16.312 22.047 1 88.19 153 VAL B O 1
ATOM 2331 N N . GLY B 1 154 ? -12.805 15.516 21.469 1 70.75 154 GLY B N 1
ATOM 2332 C CA . GLY B 1 154 ? -13.594 16.625 21.969 1 70.75 154 GLY B CA 1
ATOM 2333 C C . GLY B 1 154 ? -13.766 16.609 23.469 1 70.75 154 GLY B C 1
ATOM 2334 O O . GLY B 1 154 ? -13.984 17.656 24.078 1 70.75 154 GLY B O 1
ATOM 2335 N N . ARG B 1 155 ? -13.602 15.547 24.047 1 62.34 155 ARG B N 1
ATOM 2336 C CA . ARG B 1 155 ? -13.852 15.508 25.484 1 62.34 155 ARG B CA 1
ATOM 2337 C C . ARG B 1 155 ? -12.594 15.875 26.266 1 62.34 155 ARG B C 1
ATOM 2339 O O . ARG B 1 155 ? -12.68 16.344 27.406 1 62.34 155 ARG B O 1
ATOM 2346 N N . ALA B 1 156 ? -11.484 15.805 25.75 1 51.53 156 ALA B N 1
ATOM 2347 C CA . ALA B 1 156 ? -10.258 16.094 26.5 1 51.53 156 ALA B CA 1
ATOM 2348 C C . ALA B 1 156 ? -10.016 17.594 26.578 1 51.53 156 ALA B C 1
ATOM 2350 O O . ALA B 1 156 ? -9.133 18.047 27.312 1 51.53 156 ALA B O 1
ATOM 2351 N N . GLY B 1 157 ? -10.617 18.422 25.906 1 43.25 157 GLY B N 1
ATOM 2352 C CA . GLY B 1 157 ? -10.516 19.828 26.266 1 43.25 157 GLY B CA 1
ATOM 2353 C C . GLY B 1 157 ? -11.586 20.281 27.234 1 43.25 157 GLY B C 1
ATOM 2354 O O . GLY B 1 157 ? -12.633 19.625 27.359 1 43.25 157 GLY B O 1
#

pLDDT: mean 95.71, std 10.23, range [42.47, 99.0]

Organism: NCBI:txid2759526

Foldseek 3Di:
DPPPQFDQVLLLQLLLLLLQLVLLVCLLCVQCPPVNQDAQQCLPQPCPDPVSVVVSVVVSVVSNVVSVVSNVVSVVSNVVLVVDPRHDDDPLLSNLSSLLNSLVNLQCCLCVRCPPVNSAHSRRVVRNDVRSVVSNVSSVVSNVSSVVSNVCVVVVD/DPPPQFDQVLLLQLLLLLLQLVLLVCCLPVQCPPVNQDAQQCLPQPCPDPVSVVVSVVVSVVSNVVSVVSNVVSVVSNVVLVVDPRHDDDPLLSNLSSLLNSLVNLQCCLCVRCPPVNSAHSRRVVRNDVRSVVSNVSSVVSNVSSVVSNVCVVVVD

Secondary structure (DSSP, 8-state):
------B-HHHHHHHHHHHHHHHHHHIIIIIIIIS-S--TTTTTS-SSSHHHHHHHHHHHHHHHHHHHHHHHHHHHHHHHHHHSTTB---HHHHHHHHHHHHHHHHHHHIIIIIIIS-S--SSGGG-S-HHHHHHHHHHHHHHHHHHHHHHHHHH--/------B-HHHHHHHHHHHHHHHHHHIIIIIIIIS-S--TTTTTS-SSSHHHHHHHHHHHHHHHHHHHHHHHHHHHHHHHHHHSTTB---HHHHHHHHHHHHHHHHHHHIIIIIIIS-S--SSGGG-S-HHHHHHHHHHHHHHHHHHHHHHHHHH--

InterPro domains:
  IPR018719 Protein of unknown function DUF2243, membrane [PF10002] (14-151)

Solvent-accessible surface area (backbone atoms only — not comparable to full-atom values): 14462 Å² total; per-residue (Å²): 128,81,72,78,76,50,45,48,59,53,38,30,57,11,17,22,30,30,10,27,7,57,39,42,46,48,50,48,32,48,39,37,24,53,65,51,41,30,39,56,34,35,65,78,41,53,59,88,40,50,68,30,37,52,53,28,34,28,48,41,18,54,54,48,50,53,23,49,49,30,29,54,52,10,54,52,36,38,54,50,24,74,68,37,86,56,49,42,90,45,66,56,31,32,52,13,18,21,35,24,14,26,8,48,36,33,35,51,49,34,48,45,37,39,64,70,64,47,26,22,27,62,46,38,92,65,37,87,48,70,54,42,54,50,45,31,50,50,8,52,52,30,27,51,54,8,49,52,36,39,61,46,62,70,63,75,105,128,80,71,79,77,49,46,46,59,54,38,31,54,10,17,23,31,30,11,28,6,56,38,42,45,48,50,49,32,48,38,38,24,53,66,50,41,29,41,56,35,35,65,75,40,52,60,90,40,50,68,29,37,52,53,27,34,29,48,41,17,54,52,48,51,54,22,50,49,32,29,53,51,10,53,52,34,36,54,50,24,75,70,37,88,57,48,41,90,46,67,56,32,31,53,14,20,21,34,24,13,25,8,48,36,33,36,50,48,33,48,44,38,39,64,71,64,46,28,24,28,62,45,38,92,66,37,89,46,70,54,42,53,50,46,31,49,50,8,52,52,28,27,51,55,9,49,52,37,38,61,46,61,70,63,76,103

Nearest PDB structures (foldseek):
  7uwd-assembly1_i  TM=3.399E-01  e=5.787E+00  Citrus x limon
  8zgt-assembly1_B  TM=2.921E-01  e=9.765E+00  Rattus norvegicus
  7uwd-assembly1_i  TM=3.398E-01  e=6.999E+00  Citrus x limon
  8zgt-assembly1_B  TM=2.855E-01  e=7.340E+00  Rattus norvegicus

Sequence (314 aa):
MTAPAGTTRPLTTAGIAIGIGMGGFIDGIVFHQILQIHNMLSARIPTDTLVGAKINMVWDGLFHVVVWSATAVGIVLLWRAVKCPGTLLSGRALFGSTLLGFGLFNAIEGLVNHHILNLHHVYERAGQSIWDYVFLASGVALMLAGWSMIRGVGRAGMTAPAGTTRPLTTAGIAIGIGMGGFIDGIVFHQILQIHNMLSARIPTDTLVGAKINMVWDGLFHVVVWSATAVGIVLLWRAVKCPGTLLSGRALFGSTLLGFGLFNAIEGLVNHHILNLHHVYERAGQSIWDYVFLASGVALMLAGWSMIRGVGRAG